Protein AF-A0A9D6NVD8-F1 (afdb_monomer_lite)

Radius of gyration: 34.04 Å; chains: 1; bounding box: 72×87×90 Å

Structure (mmCIF, N/CA/C/O backbone):
data_AF-A0A9D6NVD8-F1
#
_entry.id   AF-A0A9D6NVD8-F1
#
loop_
_atom_site.group_PDB
_atom_site.id
_atom_site.type_symbol
_atom_site.label_atom_id
_atom_site.label_alt_id
_atom_site.label_comp_id
_atom_site.label_asym_id
_atom_site.label_entity_id
_atom_site.label_seq_id
_atom_site.pdbx_PDB_ins_code
_atom_site.Cartn_x
_atom_site.Cartn_y
_atom_site.Cartn_z
_atom_site.occupancy
_atom_site.B_iso_or_equiv
_atom_site.auth_seq_id
_atom_site.auth_comp_id
_atom_site.auth_asym_id
_atom_site.auth_atom_id
_atom_site.pdbx_PDB_model_num
ATOM 1 N N . MET A 1 1 ? 36.124 -38.361 65.807 1.00 37.19 1 MET A N 1
ATOM 2 C CA . MET A 1 1 ? 35.585 -38.426 64.435 1.00 37.19 1 MET A CA 1
ATOM 3 C C . MET A 1 1 ? 34.361 -37.532 64.373 1.00 37.19 1 MET A C 1
ATOM 5 O O . MET A 1 1 ? 33.424 -37.788 65.109 1.00 37.19 1 MET A O 1
ATOM 9 N N . HIS A 1 2 ? 34.454 -36.497 63.535 1.00 36.34 2 HIS A N 1
ATOM 10 C CA . HIS A 1 2 ? 33.369 -35.757 62.879 1.00 36.34 2 HIS A CA 1
ATOM 11 C C . HIS A 1 2 ? 32.268 -35.132 63.744 1.00 36.34 2 HIS A C 1
ATOM 13 O O . HIS A 1 2 ? 31.131 -35.569 63.711 1.00 36.34 2 HIS A O 1
ATOM 19 N N . ASP A 1 3 ? 32.610 -34.033 64.411 1.00 40.34 3 ASP A N 1
ATOM 20 C CA . ASP A 1 3 ? 31.727 -32.873 64.566 1.00 40.34 3 ASP A CA 1
ATOM 21 C C . ASP A 1 3 ? 32.598 -31.648 64.870 1.00 40.34 3 ASP A C 1
ATOM 23 O O . ASP A 1 3 ? 33.631 -31.793 65.519 1.00 40.34 3 ASP A O 1
ATOM 27 N N . LEU A 1 4 ? 32.184 -30.468 64.393 1.00 38.62 4 LEU A N 1
ATOM 28 C CA . LEU A 1 4 ? 32.931 -29.196 64.275 1.00 38.62 4 LEU A CA 1
ATOM 29 C C . LEU A 1 4 ? 33.730 -29.056 62.975 1.00 38.62 4 LEU A C 1
ATOM 31 O O . LEU A 1 4 ? 34.914 -29.361 62.941 1.00 38.62 4 LEU A O 1
ATOM 35 N N . LEU A 1 5 ? 33.081 -28.537 61.926 1.00 40.56 5 LEU A N 1
ATOM 36 C CA . LEU A 1 5 ? 33.631 -27.555 60.970 1.00 40.56 5 LEU A CA 1
ATOM 37 C C . LEU A 1 5 ? 32.607 -27.296 59.846 1.00 40.56 5 LEU A C 1
ATOM 39 O O . LEU A 1 5 ? 32.809 -27.751 58.730 1.00 40.56 5 LEU A O 1
ATOM 43 N N . LEU A 1 6 ? 31.509 -26.567 60.108 1.00 34.28 6 LEU A N 1
ATOM 44 C CA . LEU A 1 6 ? 30.860 -25.748 59.058 1.00 34.28 6 LEU A CA 1
ATOM 45 C C . LEU A 1 6 ? 29.817 -24.737 59.573 1.00 34.28 6 LEU A C 1
ATOM 47 O O . LEU A 1 6 ? 28.831 -24.450 58.906 1.00 34.28 6 LEU A O 1
ATOM 51 N N . ALA A 1 7 ? 30.020 -24.154 60.753 1.00 39.19 7 ALA A N 1
ATOM 52 C CA . ALA A 1 7 ? 29.155 -23.092 61.263 1.00 39.19 7 ALA A CA 1
ATOM 53 C C . ALA A 1 7 ? 29.955 -21.801 61.449 1.00 39.19 7 ALA A C 1
ATOM 55 O O . ALA A 1 7 ? 30.178 -21.396 62.578 1.00 39.19 7 ALA A O 1
ATOM 56 N N . HIS A 1 8 ? 30.423 -21.182 60.357 1.00 36.59 8 HIS A N 1
ATOM 57 C CA . HIS A 1 8 ? 30.779 -19.752 60.283 1.00 36.59 8 HIS A CA 1
ATOM 58 C C . HIS A 1 8 ? 31.218 -19.385 58.857 1.00 36.59 8 HIS A C 1
ATOM 60 O O . HIS A 1 8 ? 32.384 -19.544 58.512 1.00 36.59 8 HIS A O 1
ATOM 66 N N . ARG A 1 9 ? 30.279 -18.904 58.027 1.00 34.09 9 ARG A N 1
ATOM 67 C CA . ARG A 1 9 ? 30.494 -17.931 56.925 1.00 34.09 9 ARG A CA 1
ATOM 68 C C . ARG A 1 9 ? 29.167 -17.610 56.217 1.00 34.09 9 ARG A C 1
ATOM 70 O O . ARG A 1 9 ? 29.027 -17.731 55.009 1.00 34.09 9 ARG A O 1
ATOM 77 N N . ILE A 1 10 ? 28.176 -17.154 56.984 1.00 47.69 10 ILE A N 1
ATOM 78 C CA . ILE A 1 10 ? 27.068 -16.359 56.436 1.00 47.69 10 ILE A CA 1
ATOM 79 C C . ILE A 1 10 ? 27.441 -14.902 56.687 1.00 47.69 10 ILE A C 1
ATOM 81 O O . ILE A 1 10 ? 27.178 -14.377 57.764 1.00 47.69 10 ILE A O 1
ATOM 85 N N . ARG A 1 11 ? 28.146 -14.289 55.734 1.00 38.91 11 ARG A N 1
ATOM 86 C CA . ARG A 1 11 ? 28.260 -12.834 55.528 1.00 38.91 11 ARG A CA 1
ATOM 87 C C . ARG A 1 11 ? 29.071 -12.596 54.249 1.00 38.91 11 ARG A C 1
ATOM 89 O O . ARG A 1 11 ? 30.132 -13.182 54.079 1.00 38.91 11 ARG A O 1
ATOM 96 N N . CYS A 1 12 ? 28.551 -11.711 53.400 1.00 35.44 12 CYS A N 1
ATOM 97 C CA . CYS A 1 12 ? 29.121 -11.228 52.135 1.00 35.44 12 CYS A CA 1
ATOM 98 C C . CYS A 1 12 ? 29.133 -12.197 50.940 1.00 35.44 12 CYS A C 1
ATOM 100 O O . CYS A 1 12 ? 30.174 -12.700 50.541 1.00 35.44 12 CYS A O 1
ATOM 102 N N . LEU A 1 13 ? 27.991 -12.296 50.252 1.00 36.72 13 LEU A N 1
ATOM 103 C CA . LEU A 1 13 ? 27.975 -12.234 48.784 1.00 36.72 13 LEU A CA 1
ATOM 104 C C . LEU A 1 13 ? 27.119 -11.028 48.378 1.00 36.72 13 LEU A C 1
ATOM 106 O O . LEU A 1 13 ? 25.933 -11.094 48.071 1.00 36.72 13 LEU A O 1
ATOM 110 N N . THR A 1 14 ? 27.763 -9.877 48.508 1.00 37.97 14 THR A N 1
ATOM 111 C CA . THR A 1 14 ? 27.363 -8.546 48.068 1.00 37.97 14 THR A CA 1
ATOM 112 C C . THR A 1 14 ? 27.202 -8.514 46.552 1.00 37.97 14 THR A C 1
ATOM 114 O O . THR A 1 14 ? 28.180 -8.721 45.852 1.00 37.97 14 THR A O 1
ATOM 117 N N . LYS A 1 15 ? 25.990 -8.213 46.060 1.00 43.75 15 LYS A N 1
ATOM 118 C CA . LYS A 1 15 ? 25.634 -7.589 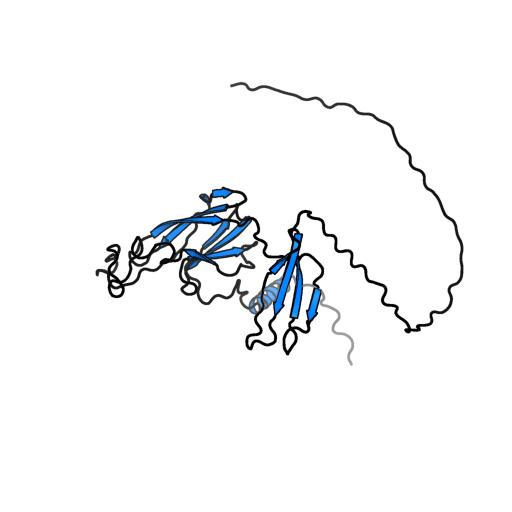44.757 1.00 43.75 15 LYS A CA 1
ATOM 119 C C . LYS A 1 15 ? 26.194 -8.137 43.421 1.00 43.75 15 LYS A C 1
ATOM 121 O O . LYS A 1 15 ? 25.614 -7.817 42.393 1.00 43.75 15 LYS A O 1
ATOM 126 N N . VAL A 1 16 ? 27.227 -8.975 43.388 1.00 43.31 16 VAL A N 1
ATOM 127 C CA . VAL A 1 16 ? 27.881 -9.466 42.161 1.00 43.31 16 VAL A CA 1
ATOM 128 C C . VAL A 1 16 ? 27.241 -10.773 41.671 1.00 43.31 16 VAL A C 1
ATOM 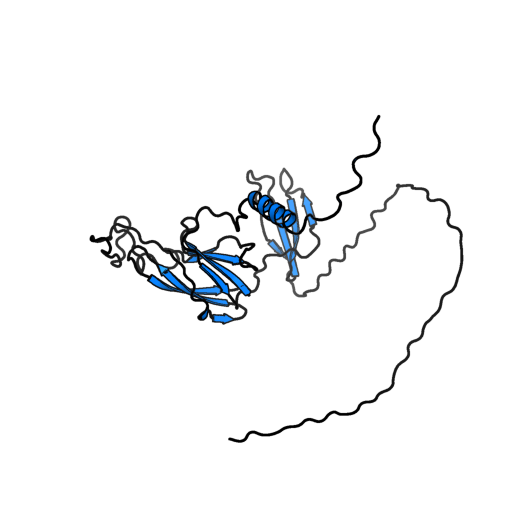130 O O . VAL A 1 16 ? 27.119 -10.989 40.470 1.00 43.31 16 VAL A O 1
ATOM 133 N N . GLY A 1 17 ? 26.716 -11.604 42.581 1.00 34.28 17 GLY A N 1
ATOM 134 C CA . GLY A 1 17 ? 26.066 -12.875 42.224 1.00 34.28 17 GLY A CA 1
ATOM 135 C C . GLY A 1 17 ? 24.704 -12.729 41.532 1.00 34.28 17 GLY A C 1
ATOM 136 O O . GLY A 1 17 ? 24.345 -13.560 40.705 1.00 34.28 17 GLY A O 1
ATOM 137 N N . MET A 1 18 ? 23.962 -11.649 41.804 1.00 41.66 18 MET A N 1
ATOM 138 C CA . MET A 1 18 ? 22.670 -11.397 41.146 1.00 41.66 18 MET A CA 1
ATOM 139 C C . MET A 1 18 ? 22.842 -10.841 39.725 1.00 41.66 18 MET A C 1
ATOM 141 O O . MET A 1 18 ? 21.975 -11.033 38.882 1.00 41.66 18 MET A O 1
ATOM 145 N N . MET A 1 19 ? 23.980 -10.200 39.435 1.00 39.25 19 MET A N 1
ATOM 146 C CA . MET A 1 19 ? 24.286 -9.672 38.102 1.00 39.25 19 MET A CA 1
ATOM 147 C C . MET A 1 19 ? 24.789 -10.771 37.154 1.00 39.25 19 MET A C 1
ATOM 149 O O . MET A 1 19 ? 24.492 -10.731 35.964 1.00 39.25 19 MET A O 1
ATOM 153 N N . LEU A 1 20 ? 25.466 -11.800 37.681 1.00 38.12 20 LEU A N 1
ATOM 154 C CA . LEU A 1 20 ? 25.932 -12.939 36.883 1.00 38.12 20 LEU A CA 1
ATOM 155 C C . LEU A 1 20 ? 24.797 -13.910 36.502 1.00 38.12 20 LEU A C 1
ATOM 157 O O . LEU A 1 20 ? 24.813 -14.469 35.412 1.00 38.12 20 LEU A O 1
ATOM 161 N N . LEU A 1 21 ? 23.769 -14.048 37.347 1.00 41.50 21 LEU A N 1
ATOM 162 C CA . LEU A 1 21 ? 22.551 -14.809 37.023 1.00 41.50 21 LEU A CA 1
ATOM 163 C C . LEU A 1 21 ? 21.676 -14.115 35.966 1.00 41.50 21 LEU A C 1
ATOM 165 O O . LEU A 1 21 ? 21.004 -14.796 35.199 1.00 41.50 21 LEU A O 1
ATOM 169 N N . ILE A 1 22 ? 21.715 -12.780 35.881 1.00 46.56 22 ILE A N 1
ATOM 170 C CA . ILE A 1 22 ? 21.035 -12.033 34.812 1.00 46.56 22 ILE A CA 1
ATOM 171 C C . ILE A 1 22 ? 21.818 -12.142 33.496 1.00 46.56 22 ILE A C 1
ATOM 173 O O . ILE A 1 22 ? 21.195 -12.314 32.454 1.00 46.56 22 ILE A O 1
ATOM 177 N N . LEU A 1 23 ? 23.159 -12.133 33.523 1.00 42.25 23 LEU A N 1
ATOM 178 C CA . LEU A 1 23 ? 23.954 -12.349 32.306 1.00 42.25 23 LEU A CA 1
ATOM 179 C C . LEU A 1 23 ? 23.813 -13.775 31.743 1.00 42.25 23 LEU A C 1
ATOM 181 O O . LEU A 1 23 ? 23.675 -13.919 30.534 1.00 42.25 23 LEU A O 1
ATOM 185 N N . PHE A 1 24 ? 23.753 -14.811 32.587 1.00 36.94 24 PHE A N 1
ATOM 186 C CA . PHE A 1 24 ? 23.553 -16.194 32.118 1.00 36.94 24 PHE A CA 1
ATOM 187 C C . PHE A 1 24 ? 22.104 -16.522 31.714 1.00 36.94 24 PHE A C 1
ATOM 189 O O . PHE A 1 24 ? 21.880 -17.458 30.952 1.00 36.94 24 PHE A O 1
ATOM 196 N N . ALA A 1 25 ? 21.109 -15.760 32.183 1.00 42.53 25 ALA A N 1
ATOM 197 C CA . ALA A 1 25 ? 19.716 -15.929 31.755 1.00 42.53 25 ALA A CA 1
ATOM 198 C C . ALA A 1 25 ? 19.405 -15.243 30.410 1.00 42.53 25 ALA A C 1
ATOM 200 O O . ALA A 1 25 ? 18.405 -15.575 29.775 1.00 42.53 25 ALA A O 1
ATOM 201 N N . ILE A 1 26 ? 20.249 -14.306 29.961 1.00 45.94 26 ILE A N 1
ATOM 202 C CA . ILE A 1 26 ? 20.091 -13.624 28.666 1.00 45.94 26 ILE A CA 1
ATOM 203 C C . ILE A 1 26 ? 20.515 -14.531 27.497 1.00 45.94 26 ILE A C 1
ATOM 205 O O . ILE A 1 26 ? 19.958 -14.413 26.410 1.00 45.94 26 ILE A O 1
ATOM 209 N N . GLU A 1 27 ? 21.412 -15.496 27.718 1.00 46.62 27 GLU A N 1
ATOM 210 C CA . GLU A 1 27 ? 21.909 -16.406 26.670 1.00 46.62 27 GLU A CA 1
ATOM 211 C C . GLU A 1 27 ? 20.961 -17.573 26.321 1.00 46.62 27 GLU A C 1
ATOM 213 O O . GLU A 1 27 ? 21.263 -18.360 25.427 1.00 46.62 27 GLU A O 1
ATOM 218 N N . LEU A 1 28 ? 19.795 -17.684 26.971 1.00 48.66 28 LEU A N 1
ATOM 219 C CA . LEU A 1 28 ? 18.825 -18.765 26.721 1.00 48.66 28 LEU A CA 1
ATOM 220 C C . LEU A 1 28 ? 17.433 -18.288 26.291 1.00 48.66 28 LEU A C 1
ATOM 222 O O . LEU A 1 28 ? 16.527 -19.112 26.153 1.00 48.66 28 LEU A O 1
ATOM 226 N N . ILE A 1 29 ? 17.235 -16.989 26.051 1.00 51.88 29 ILE A N 1
ATOM 227 C CA . ILE A 1 29 ? 15.996 -16.505 25.436 1.00 51.88 29 ILE A CA 1
ATOM 228 C C . ILE A 1 29 ? 16.211 -16.551 23.919 1.00 51.88 29 ILE A C 1
ATOM 230 O O . ILE A 1 29 ? 16.921 -15.688 23.396 1.00 51.88 29 ILE A O 1
ATOM 234 N N . PRO A 1 30 ? 15.646 -17.533 23.187 1.00 51.56 30 PRO A N 1
ATOM 235 C CA . PRO A 1 30 ? 15.674 -17.479 21.732 1.00 51.56 30 PRO A CA 1
ATOM 236 C C . PRO A 1 30 ? 15.062 -16.143 21.293 1.00 51.56 30 PRO A C 1
ATOM 238 O O . PRO A 1 30 ? 14.118 -15.680 21.945 1.00 51.56 30 PRO A O 1
ATOM 241 N N . PRO A 1 31 ? 15.576 -15.503 20.228 1.00 52.25 31 PRO A N 1
ATOM 242 C CA . PRO A 1 31 ? 15.043 -14.233 19.762 1.00 52.25 31 PRO A CA 1
ATOM 243 C C . PRO A 1 31 ? 13.525 -14.349 19.629 1.00 52.25 31 PRO A C 1
ATOM 245 O O . PRO A 1 31 ? 13.005 -15.190 18.893 1.00 52.25 31 PRO A O 1
ATOM 248 N N . ALA A 1 32 ? 12.805 -13.536 20.401 1.00 62.38 32 ALA A N 1
ATOM 249 C CA . ALA A 1 32 ? 11.358 -13.521 20.350 1.00 62.38 32 ALA A CA 1
ATOM 250 C C . ALA A 1 32 ? 10.951 -12.887 19.017 1.00 62.38 32 ALA A C 1
ATOM 252 O O . ALA A 1 32 ? 10.950 -11.665 18.864 1.00 62.38 32 ALA A O 1
ATOM 253 N N . HIS A 1 33 ? 10.648 -13.726 18.028 1.00 65.62 33 HIS A N 1
ATOM 254 C CA . HIS A 1 33 ? 10.127 -13.265 16.750 1.00 65.62 33 HIS A CA 1
ATOM 255 C C . HIS A 1 33 ? 8.820 -12.501 16.988 1.00 65.62 33 HIS A C 1
ATOM 257 O O . HIS A 1 33 ? 7.854 -13.051 17.515 1.00 65.62 33 HIS A O 1
ATOM 263 N N . LEU A 1 34 ? 8.780 -11.233 16.572 1.00 72.38 34 LEU A N 1
ATOM 264 C CA . LEU A 1 34 ? 7.579 -10.398 16.675 1.00 72.38 34 LEU A CA 1
ATOM 265 C C . LEU A 1 34 ? 6.411 -10.985 15.860 1.00 72.38 34 LEU A C 1
ATOM 267 O O . LEU A 1 34 ? 5.246 -10.830 16.231 1.00 72.38 34 LEU A O 1
ATOM 271 N N . PHE A 1 35 ? 6.739 -11.631 14.738 1.00 79.56 35 PHE A N 1
ATOM 272 C CA . PHE A 1 35 ? 5.863 -12.405 13.860 1.00 79.56 35 PHE A CA 1
ATOM 273 C C . PHE A 1 35 ? 6.716 -13.178 12.840 1.00 79.56 35 PHE A C 1
ATOM 275 O O . PHE A 1 35 ? 7.903 -12.898 12.674 1.00 79.56 35 PHE A O 1
ATOM 282 N N . VAL A 1 36 ? 6.104 -14.141 12.147 1.00 80.81 36 VAL A N 1
ATOM 283 C CA . VAL A 1 36 ? 6.738 -14.905 11.062 1.00 80.81 36 VAL A CA 1
ATOM 284 C C . VAL A 1 36 ? 6.240 -14.373 9.718 1.00 80.81 36 VAL A C 1
ATOM 286 O O . VAL A 1 36 ? 5.033 -14.205 9.523 1.00 80.81 36 VAL A O 1
ATOM 289 N N . HIS A 1 37 ? 7.165 -14.091 8.801 1.00 82.50 37 HIS A N 1
ATOM 290 C CA . HIS A 1 37 ? 6.876 -13.689 7.425 1.00 82.50 37 HIS A CA 1
ATOM 291 C C . HIS A 1 37 ? 8.040 -14.096 6.507 1.00 82.50 37 HIS A C 1
ATOM 293 O O . HIS A 1 37 ? 9.182 -14.018 6.959 1.00 82.50 37 HIS A O 1
ATOM 299 N N . PRO A 1 38 ? 7.792 -14.519 5.252 1.00 83.12 38 PRO A N 1
ATOM 300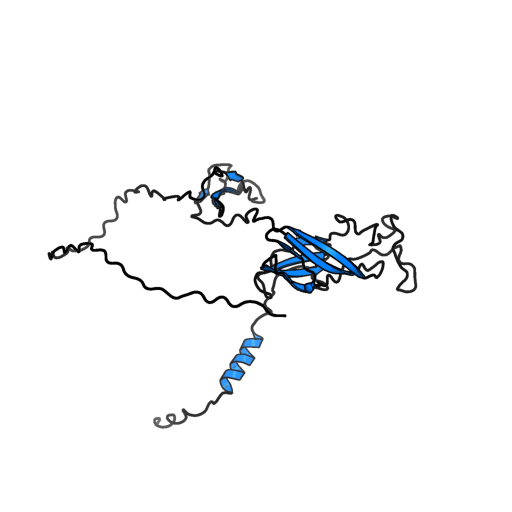 C CA . PRO A 1 38 ? 8.853 -14.996 4.359 1.00 83.12 38 PRO A CA 1
ATOM 301 C C . PRO A 1 38 ? 9.839 -13.900 3.930 1.00 83.12 38 PRO A C 1
ATOM 303 O O . PRO A 1 38 ? 11.002 -14.199 3.683 1.00 83.12 38 PRO A O 1
ATOM 306 N N . CYS A 1 39 ? 9.399 -12.640 3.868 1.00 88.06 39 CYS A N 1
ATOM 307 C CA . CYS A 1 39 ? 10.263 -11.490 3.606 1.00 88.06 39 CYS A CA 1
ATOM 308 C C . CYS A 1 39 ? 9.832 -10.244 4.380 1.00 88.06 39 CYS A C 1
ATOM 310 O O . CYS A 1 39 ? 8.642 -10.023 4.615 1.00 88.06 39 CYS A O 1
ATOM 312 N N . ILE A 1 40 ? 10.813 -9.429 4.771 1.00 88.44 40 ILE A N 1
ATOM 313 C CA . ILE A 1 40 ? 10.635 -8.070 5.290 1.00 88.44 40 ILE A CA 1
ATOM 314 C C . ILE A 1 40 ? 11.836 -7.252 4.810 1.00 88.44 40 ILE A C 1
ATOM 316 O O . ILE A 1 40 ? 12.966 -7.563 5.182 1.00 88.44 40 ILE A O 1
ATOM 320 N N . GLY A 1 41 ? 11.585 -6.222 4.007 1.00 88.38 41 GLY A N 1
ATOM 321 C CA . GLY A 1 41 ? 12.571 -5.221 3.604 1.00 88.38 41 GLY A CA 1
ATOM 322 C C . GLY A 1 41 ? 12.226 -3.837 4.153 1.00 88.38 41 GLY A C 1
ATOM 323 O O . GLY A 1 41 ? 11.057 -3.556 4.433 1.00 88.38 41 GLY A O 1
ATOM 324 N N . GLU A 1 42 ? 13.268 -3.026 4.362 1.00 92.81 42 GLU A N 1
ATOM 325 C CA . GLU A 1 42 ? 13.227 -1.571 4.590 1.00 92.81 42 GLU A CA 1
ATOM 326 C C . GLU A 1 42 ? 11.997 -1.071 5.375 1.00 92.81 42 GLU A C 1
ATOM 328 O O . GLU A 1 42 ? 11.224 -0.231 4.914 1.00 92.81 42 GLU A O 1
ATOM 333 N N . PHE A 1 43 ? 11.785 -1.613 6.576 1.00 92.38 43 PHE A N 1
ATOM 334 C CA . PHE A 1 43 ? 10.573 -1.340 7.343 1.00 92.38 43 PHE A CA 1
ATOM 335 C C . PHE A 1 43 ? 10.639 -0.019 8.123 1.00 92.38 43 PHE A C 1
ATOM 337 O O . PHE A 1 43 ? 11.701 0.440 8.548 1.00 92.38 43 PHE A O 1
ATOM 344 N N . SER A 1 44 ? 9.471 0.560 8.403 1.00 95.06 44 SER A N 1
ATOM 345 C CA . SER A 1 44 ? 9.315 1.682 9.330 1.00 95.06 44 SER A CA 1
ATOM 346 C C . SER A 1 44 ? 8.164 1.437 10.300 1.00 95.06 44 SER A C 1
ATOM 348 O O . SER A 1 44 ? 7.139 0.869 9.929 1.00 95.06 44 SER A O 1
ATOM 350 N N . VAL A 1 45 ? 8.315 1.871 11.553 1.00 93.50 45 VAL A N 1
ATOM 351 C CA . VAL A 1 45 ? 7.286 1.745 12.597 1.00 93.50 45 VAL A CA 1
ATOM 352 C C . VAL A 1 45 ? 7.000 3.113 13.200 1.00 93.50 45 VAL A C 1
ATOM 354 O O . VAL A 1 45 ? 7.923 3.813 13.612 1.00 93.50 45 VAL A O 1
ATOM 357 N N . ALA A 1 46 ? 5.725 3.483 13.299 1.00 91.06 46 ALA A N 1
ATOM 358 C CA . ALA A 1 46 ? 5.301 4.727 13.929 1.00 91.06 46 ALA A CA 1
ATOM 359 C C . ALA A 1 46 ? 3.981 4.557 14.688 1.00 91.06 46 ALA A C 1
ATOM 361 O O . ALA A 1 46 ? 3.133 3.745 14.319 1.00 91.06 46 ALA A O 1
ATOM 362 N N . SER A 1 47 ? 3.776 5.341 15.747 1.00 87.62 47 SER A N 1
ATOM 363 C CA . SER A 1 47 ? 2.465 5.422 16.395 1.00 87.62 47 SER A CA 1
ATOM 364 C C . SER A 1 47 ? 1.499 6.224 15.524 1.00 87.62 47 SER A C 1
ATOM 366 O O . SER A 1 47 ? 1.820 7.349 15.134 1.00 87.62 47 SER A O 1
ATOM 368 N N . ASN A 1 48 ? 0.300 5.698 15.288 1.00 91.38 48 ASN A N 1
ATOM 369 C CA . ASN A 1 48 ? -0.771 6.411 14.604 1.00 91.38 48 ASN A CA 1
ATOM 370 C C . ASN A 1 48 ? -1.870 6.804 15.616 1.00 91.38 48 ASN A C 1
ATOM 372 O O . ASN A 1 48 ? -2.528 5.922 16.181 1.00 91.38 48 ASN A O 1
ATOM 376 N N . PRO A 1 49 ? -2.095 8.110 15.856 1.00 83.00 49 PRO A N 1
ATOM 377 C CA . PRO A 1 49 ? -3.030 8.575 16.880 1.00 83.00 49 PRO A CA 1
ATOM 378 C C . PRO A 1 49 ? -4.502 8.312 16.531 1.00 83.00 49 PRO A C 1
ATOM 380 O O . PRO A 1 49 ? -5.308 8.129 17.440 1.00 83.00 49 PRO A O 1
ATOM 383 N N . PHE A 1 50 ? -4.848 8.248 15.244 1.00 88.25 50 PHE A N 1
ATOM 384 C CA . PHE A 1 50 ? -6.220 8.021 14.777 1.00 88.25 50 PHE A CA 1
ATOM 385 C C . PHE A 1 50 ? -6.586 6.535 14.816 1.00 88.25 50 PHE A C 1
ATOM 387 O O . PHE A 1 50 ? -7.676 6.180 15.249 1.00 88.25 50 PHE A O 1
ATOM 394 N N . LEU A 1 51 ? -5.640 5.650 14.476 1.00 84.62 51 LEU A N 1
ATOM 395 C CA . LEU A 1 51 ? -5.806 4.204 14.668 1.00 84.62 51 LEU A CA 1
ATOM 396 C C . LEU A 1 51 ? -5.734 3.802 16.147 1.00 84.62 51 LEU A C 1
ATOM 398 O O . LEU A 1 51 ? -6.247 2.750 16.521 1.00 84.62 51 LEU A O 1
ATOM 402 N N . ARG A 1 52 ? -5.060 4.608 16.983 1.00 83.94 52 ARG A N 1
ATOM 403 C CA . ARG A 1 52 ? -4.635 4.247 18.348 1.00 83.94 52 ARG A CA 1
ATOM 404 C C . ARG A 1 52 ? -3.819 2.947 18.371 1.00 83.94 52 ARG A C 1
ATOM 406 O O . ARG A 1 52 ? -3.957 2.133 19.280 1.00 83.94 52 ARG A O 1
ATOM 413 N N . LYS A 1 53 ? -2.981 2.760 17.349 1.00 87.19 53 LYS A N 1
ATOM 414 C CA . LYS A 1 53 ? -2.120 1.588 17.143 1.00 87.19 53 LYS A CA 1
ATOM 415 C C . LYS A 1 53 ? -0.727 2.028 16.707 1.00 87.19 53 LYS A C 1
ATOM 417 O O . LYS A 1 53 ? -0.541 3.121 16.172 1.00 87.19 53 LYS A O 1
ATOM 422 N N . TRP A 1 54 ? 0.238 1.141 16.879 1.00 87.69 54 TRP A N 1
ATOM 423 C CA . TRP A 1 54 ? 1.491 1.158 16.137 1.00 87.69 54 TRP A CA 1
ATOM 424 C C . TRP A 1 54 ? 1.245 0.646 14.726 1.00 87.69 54 TRP A C 1
ATOM 426 O O . TRP A 1 54 ? 0.581 -0.373 14.560 1.00 87.69 54 TRP A O 1
ATOM 436 N N . LEU A 1 55 ? 1.767 1.357 13.732 1.00 93.50 55 LEU A N 1
ATOM 437 C CA . LEU A 1 55 ? 1.682 1.028 12.317 1.00 93.50 55 LEU A CA 1
ATOM 438 C C . LEU A 1 55 ? 3.088 0.733 11.794 1.00 93.50 55 LEU A C 1
ATOM 440 O O . LEU A 1 55 ? 3.973 1.590 11.850 1.00 93.50 55 LEU A O 1
ATOM 444 N N . MET A 1 56 ? 3.276 -0.480 11.290 1.00 94.06 56 MET A N 1
ATOM 445 C CA . MET A 1 56 ? 4.483 -0.901 10.590 1.00 94.06 56 MET A CA 1
ATOM 446 C C . MET A 1 56 ? 4.212 -0.904 9.093 1.00 94.06 56 MET A C 1
ATOM 448 O O . MET A 1 56 ? 3.221 -1.507 8.691 1.00 94.06 56 MET A O 1
ATOM 452 N N . LEU A 1 57 ? 5.092 -0.298 8.297 1.00 96.12 57 LEU A N 1
ATOM 453 C CA . LEU A 1 57 ? 5.129 -0.433 6.839 1.00 96.12 57 LEU A CA 1
ATOM 454 C C . LEU A 1 57 ? 6.415 -1.146 6.419 1.00 96.12 57 LEU A C 1
ATOM 456 O O . LEU A 1 57 ? 7.443 -0.938 7.059 1.00 96.12 57 LEU A O 1
ATOM 460 N N . TYR A 1 58 ? 6.368 -1.970 5.375 1.00 96.62 58 TYR A N 1
ATOM 461 C CA . TYR A 1 58 ? 7.531 -2.700 4.851 1.00 96.62 58 TYR A CA 1
ATOM 462 C C . TYR A 1 58 ? 7.267 -3.219 3.434 1.00 96.62 58 TYR A C 1
ATOM 464 O O . TYR A 1 58 ? 6.114 -3.416 3.061 1.00 96.62 58 TYR A O 1
ATOM 472 N N . ASN A 1 59 ? 8.313 -3.474 2.652 1.00 96.12 59 ASN A N 1
ATOM 473 C CA . ASN A 1 59 ? 8.204 -4.165 1.360 1.00 96.12 59 ASN A CA 1
ATOM 474 C C . ASN A 1 59 ? 8.443 -5.672 1.508 1.00 96.12 59 ASN A C 1
ATOM 476 O O . ASN A 1 59 ? 9.168 -6.128 2.397 1.00 96.12 59 ASN A O 1
ATOM 480 N N . CYS A 1 60 ? 7.804 -6.450 0.639 1.00 92.12 60 CYS A N 1
ATOM 481 C CA . CYS A 1 60 ? 7.983 -7.894 0.514 1.00 92.12 60 CYS A CA 1
ATOM 482 C C . CYS A 1 60 ? 7.443 -8.343 -0.851 1.00 92.12 60 CYS A C 1
ATOM 484 O O . CYS A 1 60 ? 6.581 -7.687 -1.426 1.00 92.12 60 CYS A O 1
ATOM 486 N N . ASP A 1 61 ? 7.938 -9.468 -1.359 1.00 87.56 61 ASP A N 1
ATOM 487 C CA . ASP A 1 61 ? 7.447 -10.077 -2.598 1.00 87.56 61 ASP A CA 1
ATOM 488 C C . ASP A 1 61 ? 6.202 -10.952 -2.385 1.00 87.56 61 ASP A C 1
ATOM 490 O O . ASP A 1 61 ? 5.498 -11.272 -3.340 1.00 87.56 61 ASP A O 1
ATOM 494 N N . SER A 1 62 ? 5.910 -11.348 -1.140 1.00 85.69 62 SER A N 1
ATOM 495 C CA . SER A 1 62 ? 4.790 -12.233 -0.806 1.00 85.69 62 SER A CA 1
ATOM 496 C C . SER A 1 62 ? 4.069 -11.799 0.485 1.00 85.69 62 SER A C 1
ATOM 498 O O . SER A 1 62 ? 4.500 -12.200 1.570 1.00 85.69 62 SER A O 1
ATOM 500 N N . PRO A 1 63 ? 2.948 -11.056 0.394 1.00 88.94 63 PRO A N 1
ATOM 501 C CA . PRO A 1 63 ? 2.374 -10.528 -0.844 1.00 88.94 63 PRO A CA 1
ATOM 502 C C . PRO A 1 63 ? 3.218 -9.362 -1.378 1.00 88.94 63 PRO A C 1
ATOM 504 O O . PRO A 1 63 ? 3.835 -8.635 -0.594 1.00 88.94 63 PRO A O 1
ATOM 507 N N . ARG A 1 64 ? 3.239 -9.218 -2.706 1.00 90.38 64 ARG A N 1
ATOM 508 C CA . ARG A 1 64 ? 3.936 -8.142 -3.416 1.00 90.38 64 ARG A CA 1
ATOM 509 C C . ARG A 1 64 ? 3.414 -6.776 -2.958 1.00 90.38 64 ARG A C 1
ATOM 511 O O . ARG A 1 64 ? 2.239 -6.661 -2.611 1.00 90.38 64 ARG A O 1
ATOM 518 N N . GLY A 1 65 ? 4.268 -5.755 -2.963 1.00 94.94 65 GLY A N 1
ATOM 519 C CA . GLY A 1 65 ? 3.876 -4.390 -2.631 1.00 94.94 65 GLY A CA 1
ATOM 520 C C . GLY A 1 65 ? 4.431 -3.859 -1.313 1.00 94.94 65 GLY A C 1
ATOM 521 O O . GLY A 1 65 ? 5.215 -4.496 -0.595 1.00 94.94 65 GLY A O 1
ATOM 522 N N . ILE A 1 66 ? 3.952 -2.663 -0.964 1.00 97.62 66 ILE A N 1
ATOM 523 C CA . ILE A 1 66 ? 4.113 -2.114 0.380 1.00 97.62 66 ILE A CA 1
ATOM 524 C C . ILE A 1 66 ? 3.031 -2.709 1.260 1.00 97.62 66 ILE A C 1
ATOM 526 O O . ILE A 1 66 ? 1.839 -2.511 1.045 1.00 97.62 66 ILE A O 1
ATOM 530 N N . ASN A 1 67 ? 3.465 -3.420 2.283 1.00 96.00 67 ASN A N 1
ATOM 531 C CA . ASN A 1 67 ? 2.633 -4.067 3.269 1.00 96.00 67 ASN A CA 1
ATOM 532 C C . ASN A 1 67 ? 2.556 -3.238 4.544 1.00 96.00 67 ASN A C 1
ATOM 534 O O . ASN A 1 67 ? 3.476 -2.487 4.875 1.00 96.00 67 ASN A O 1
ATOM 538 N N . PHE A 1 68 ? 1.487 -3.440 5.307 1.00 95.00 68 PHE A N 1
ATOM 539 C CA . PHE A 1 68 ? 1.346 -2.889 6.639 1.00 95.00 68 PHE A CA 1
ATOM 540 C C . PHE A 1 68 ? 0.880 -3.912 7.673 1.00 95.00 68 PHE A C 1
ATOM 542 O O . PHE A 1 68 ? 0.261 -4.932 7.362 1.00 95.00 68 PHE A O 1
ATOM 549 N N . ARG A 1 69 ? 1.201 -3.621 8.936 1.00 93.25 69 ARG A N 1
ATOM 550 C CA . ARG A 1 69 ? 0.706 -4.322 10.126 1.00 93.25 69 ARG A CA 1
ATOM 551 C C . ARG A 1 69 ? 0.381 -3.322 11.218 1.00 93.25 69 ARG A C 1
ATOM 553 O O . ARG A 1 69 ? 1.019 -2.274 11.314 1.00 93.25 69 ARG A O 1
ATOM 560 N N . VAL A 1 70 ? -0.562 -3.684 12.082 1.00 88.94 70 VAL A N 1
ATOM 561 C CA . VAL A 1 70 ? -0.917 -2.890 13.262 1.00 88.94 70 VAL A CA 1
ATOM 562 C C . VAL A 1 70 ? -0.709 -3.667 14.557 1.00 88.94 70 VAL A C 1
ATOM 564 O O . VAL A 1 70 ? -0.864 -4.888 14.582 1.00 88.94 70 VAL A O 1
ATOM 567 N N . ALA A 1 71 ? -0.373 -2.967 15.638 1.00 81.38 71 ALA A N 1
ATOM 568 C CA . ALA A 1 71 ? -0.255 -3.539 16.978 1.00 81.38 71 ALA A CA 1
ATOM 569 C C . ALA A 1 71 ? -0.662 -2.536 18.064 1.00 81.38 71 ALA A C 1
ATOM 571 O O . ALA A 1 71 ? -0.550 -1.326 17.885 1.00 81.38 71 ALA A O 1
ATOM 572 N N . ASP A 1 72 ? -1.105 -3.030 19.219 1.00 80.31 72 ASP A N 1
ATOM 573 C CA . ASP A 1 72 ? -1.349 -2.187 20.400 1.00 80.31 72 ASP A CA 1
ATOM 574 C C . ASP A 1 72 ? -0.052 -1.688 21.053 1.00 80.31 72 ASP A C 1
ATOM 576 O O . ASP A 1 72 ? -0.023 -0.616 21.653 1.00 80.31 72 ASP A O 1
ATOM 580 N N . GLN A 1 73 ? 1.036 -2.447 20.917 1.00 77.75 73 GLN A N 1
ATOM 581 C CA . GLN A 1 73 ? 2.347 -2.153 21.499 1.00 77.75 73 GLN A CA 1
ATOM 582 C C . GLN A 1 73 ? 3.424 -2.250 20.406 1.00 77.75 73 GLN A C 1
ATOM 584 O O . GLN A 1 73 ? 3.239 -3.001 19.444 1.00 77.75 73 GLN A O 1
ATOM 589 N N . PRO A 1 74 ? 4.563 -1.541 20.528 1.00 76.88 74 PRO A N 1
ATOM 590 C CA . PRO A 1 74 ? 5.576 -1.515 19.469 1.00 76.88 74 PRO A CA 1
ATOM 591 C C . PRO A 1 74 ? 6.310 -2.856 19.300 1.00 76.88 74 PRO A C 1
ATOM 593 O O . PRO A 1 74 ? 6.932 -3.093 18.272 1.00 76.88 74 PRO A O 1
ATOM 596 N N . TRP A 1 75 ? 6.215 -3.759 20.278 1.00 80.19 75 TRP A N 1
ATOM 597 C CA . TRP A 1 75 ? 6.706 -5.141 20.204 1.00 80.19 75 TRP A CA 1
ATOM 598 C C . TRP A 1 75 ? 5.579 -6.159 19.931 1.00 80.19 75 TRP A C 1
ATOM 600 O O . TRP A 1 75 ? 5.765 -7.361 20.099 1.00 80.19 75 TRP A O 1
ATOM 610 N N . GLY A 1 76 ? 4.402 -5.707 19.487 1.00 74.75 76 GLY A N 1
ATOM 611 C CA . GLY A 1 76 ? 3.295 -6.577 19.095 1.00 74.75 76 GLY A CA 1
ATOM 612 C C . GLY A 1 76 ? 2.281 -6.882 20.211 1.00 74.75 76 GLY A C 1
ATOM 613 O O . GLY A 1 76 ? 2.249 -6.240 21.251 1.00 74.75 76 GLY A O 1
ATOM 614 N N . ARG A 1 77 ? 1.378 -7.847 20.026 1.00 82.06 77 ARG A N 1
ATOM 615 C CA . ARG A 1 77 ? 1.258 -8.748 18.868 1.00 82.06 77 ARG A CA 1
ATOM 616 C C . ARG A 1 77 ? 0.851 -7.990 17.603 1.00 82.06 77 ARG A C 1
ATOM 618 O O . ARG A 1 77 ? -0.140 -7.266 17.603 1.00 82.06 77 ARG A O 1
ATOM 625 N N . TRP A 1 78 ? 1.619 -8.177 16.536 1.00 80.75 78 TRP A N 1
ATOM 626 C CA . TRP A 1 78 ? 1.325 -7.589 15.232 1.00 80.75 78 TRP A CA 1
ATOM 627 C C . TRP A 1 78 ? 0.205 -8.352 14.522 1.00 80.75 78 TRP A C 1
ATOM 629 O O . TRP A 1 78 ? 0.121 -9.580 14.612 1.00 80.75 78 TRP A O 1
ATOM 639 N N . SER A 1 79 ? -0.653 -7.624 13.807 1.00 84.50 79 SER A N 1
ATOM 640 C CA . SER A 1 79 ? -1.682 -8.197 12.936 1.00 84.50 79 SER A CA 1
ATOM 641 C C . SER A 1 79 ? -1.064 -9.057 11.824 1.00 84.50 79 SER A C 1
ATOM 643 O O . SER A 1 79 ? 0.122 -8.896 11.511 1.00 84.50 79 SER A O 1
ATOM 645 N N . PRO A 1 80 ? -1.852 -9.926 11.162 1.00 85.88 80 PRO A N 1
ATOM 646 C CA . PRO A 1 80 ? -1.513 -10.428 9.830 1.00 85.88 80 PRO A CA 1
ATOM 647 C C . PRO A 1 80 ? -1.164 -9.282 8.858 1.00 85.88 80 PRO A C 1
ATOM 649 O O . PRO A 1 80 ? -1.574 -8.139 9.100 1.00 85.88 80 PRO A O 1
ATOM 652 N N . PRO A 1 81 ? -0.385 -9.564 7.798 1.00 88.38 81 PRO A N 1
ATOM 653 C CA . PRO A 1 81 ? -0.035 -8.561 6.802 1.00 88.38 81 PRO A CA 1
ATOM 654 C C . PRO A 1 81 ? -1.268 -8.141 6.000 1.00 88.38 81 PRO A C 1
ATOM 656 O O . PRO A 1 81 ? -2.136 -8.966 5.715 1.00 88.38 81 PRO A O 1
ATOM 659 N N . ALA A 1 82 ? -1.314 -6.875 5.608 1.00 89.88 82 ALA A N 1
ATOM 660 C CA . ALA A 1 82 ? -2.243 -6.365 4.610 1.00 89.88 82 ALA A CA 1
ATOM 661 C C . ALA A 1 82 ? -1.482 -5.479 3.618 1.00 89.88 82 ALA A C 1
ATOM 663 O O . ALA A 1 82 ? -0.504 -4.834 3.996 1.00 89.88 82 ALA A O 1
ATOM 664 N N . VAL A 1 83 ? -1.923 -5.446 2.363 1.00 94.38 83 VAL A N 1
ATOM 665 C CA . VAL A 1 83 ? -1.285 -4.639 1.317 1.00 94.38 83 VAL A CA 1
ATOM 666 C C . VAL A 1 83 ? -1.784 -3.198 1.426 1.00 94.38 83 VAL A C 1
ATOM 668 O O . VAL A 1 83 ? -2.986 -2.953 1.485 1.00 94.38 83 VAL A O 1
ATOM 671 N N . LEU A 1 84 ? -0.850 -2.254 1.516 1.00 95.62 84 LEU A N 1
ATOM 672 C CA . LEU A 1 84 ? -1.103 -0.813 1.494 1.00 95.62 84 LEU A CA 1
ATOM 673 C C . LEU A 1 84 ? -1.008 -0.242 0.075 1.00 95.62 84 LEU A C 1
ATOM 675 O O . LEU A 1 84 ? -1.733 0.698 -0.241 1.00 95.62 84 LEU A O 1
ATOM 679 N N . PHE A 1 85 ? -0.080 -0.772 -0.724 1.00 96.81 85 PHE A N 1
ATOM 680 C CA . PHE A 1 85 ? 0.132 -0.395 -2.117 1.00 96.81 85 PHE A CA 1
ATOM 681 C C . PHE A 1 85 ? 0.553 -1.621 -2.929 1.00 96.81 85 PHE A C 1
ATOM 683 O O . PHE A 1 85 ? 1.573 -2.238 -2.612 1.00 96.81 85 PHE A O 1
ATOM 690 N N . ASP A 1 86 ? -0.213 -1.936 -3.967 1.00 96.56 86 ASP A N 1
ATOM 691 C CA . ASP A 1 86 ? 0.104 -2.921 -4.995 1.00 96.56 86 ASP A CA 1
ATOM 692 C C . ASP A 1 86 ? 0.425 -2.193 -6.316 1.00 96.56 86 ASP A C 1
ATOM 694 O O . ASP A 1 86 ? -0.424 -1.469 -6.846 1.00 96.56 86 ASP A O 1
ATOM 698 N N . PRO A 1 87 ? 1.624 -2.379 -6.892 1.00 95.00 87 PRO A N 1
ATOM 699 C CA . PRO A 1 87 ? 2.033 -1.668 -8.101 1.00 95.00 87 PRO A CA 1
ATOM 700 C C . PRO A 1 87 ? 1.100 -1.821 -9.310 1.00 95.00 87 PRO A C 1
ATOM 702 O O . PRO A 1 87 ? 1.030 -0.906 -10.131 1.00 95.00 87 PRO A O 1
ATOM 705 N N . TRP A 1 88 ? 0.403 -2.954 -9.453 1.00 93.62 88 TRP A N 1
ATOM 706 C CA . TRP A 1 88 ? -0.553 -3.165 -10.542 1.00 93.62 88 TRP A CA 1
ATOM 707 C C . TRP A 1 88 ? -1.937 -2.642 -10.175 1.00 93.62 88 TRP A C 1
ATOM 709 O O . TRP A 1 88 ? -2.527 -1.895 -10.955 1.00 93.62 88 TRP A O 1
ATOM 719 N N . ALA A 1 89 ? -2.458 -3.026 -9.008 1.00 94.69 89 ALA A N 1
ATOM 720 C CA . ALA A 1 89 ? -3.820 -2.689 -8.608 1.00 94.69 89 ALA A CA 1
ATOM 721 C C . ALA A 1 89 ? -4.000 -1.183 -8.366 1.00 94.69 89 ALA A C 1
ATOM 723 O O . ALA A 1 89 ? -5.066 -0.646 -8.665 1.00 94.69 89 ALA A O 1
ATOM 724 N N . ASP A 1 90 ? -2.953 -0.500 -7.894 1.00 94.69 90 ASP A N 1
ATOM 725 C CA . ASP A 1 90 ? -2.980 0.930 -7.575 1.00 94.69 90 ASP A CA 1
ATOM 726 C C . ASP A 1 90 ? -2.374 1.817 -8.678 1.00 94.69 90 ASP A C 1
ATOM 728 O O . ASP A 1 90 ? -2.175 3.016 -8.475 1.00 94.69 90 ASP A O 1
ATOM 732 N N . GLY A 1 91 ? -2.080 1.255 -9.859 1.00 95.06 91 GLY A N 1
ATOM 733 C CA . GLY A 1 91 ? -1.599 2.026 -11.011 1.00 95.06 91 GLY A CA 1
ATOM 734 C C . GLY A 1 91 ? -0.207 2.634 -10.814 1.00 95.06 91 GLY A C 1
ATOM 735 O O . GLY A 1 91 ? 0.052 3.755 -11.248 1.00 95.06 91 GLY A O 1
ATOM 736 N N . GLY A 1 92 ? 0.698 1.918 -10.146 1.00 96.50 92 GLY A N 1
ATOM 737 C CA . GLY A 1 92 ? 2.114 2.282 -10.098 1.00 96.50 92 GLY A CA 1
ATOM 738 C C . GLY A 1 92 ? 2.814 2.005 -11.420 1.00 96.50 92 GLY A C 1
ATOM 739 O O . GLY A 1 92 ? 3.406 2.902 -12.032 1.00 96.50 92 GLY A O 1
ATOM 740 N N . TYR A 1 93 ? 2.719 0.753 -11.863 1.00 97.38 93 TYR A N 1
ATOM 741 C CA . TYR A 1 93 ? 3.281 0.290 -13.124 1.00 97.38 93 TYR A CA 1
ATOM 742 C C . TYR A 1 93 ? 2.655 1.006 -14.324 1.00 97.38 93 TYR A C 1
ATOM 744 O O . TYR A 1 93 ? 1.467 1.318 -14.324 1.00 97.38 93 TYR A O 1
ATOM 752 N N . CYS A 1 94 ? 3.466 1.255 -15.354 1.00 96.81 94 CYS A N 1
ATOM 753 C CA . CYS A 1 94 ? 3.125 2.049 -16.540 1.00 96.81 94 CYS A CA 1
ATOM 754 C C . CYS A 1 94 ? 2.855 3.546 -16.272 1.00 96.81 94 CYS A C 1
ATOM 756 O O . CYS A 1 94 ? 2.483 4.274 -17.192 1.00 96.81 94 CYS A O 1
ATOM 758 N N . HIS A 1 95 ? 3.022 4.019 -15.033 1.00 96.25 95 HIS A N 1
ATOM 759 C CA . HIS A 1 95 ? 2.783 5.411 -14.656 1.00 96.25 95 HIS A CA 1
ATOM 760 C C . HIS A 1 95 ? 4.047 6.036 -14.074 1.00 96.25 95 HIS A C 1
ATOM 762 O O . HIS A 1 95 ? 4.819 6.644 -14.805 1.00 96.25 95 HIS A O 1
ATOM 768 N N . PHE A 1 96 ? 4.275 5.883 -12.770 1.00 97.06 96 PHE A N 1
ATOM 769 C CA . PHE A 1 96 ? 5.470 6.401 -12.094 1.00 97.06 96 PHE A CA 1
ATOM 770 C C . PHE A 1 96 ? 6.475 5.295 -11.740 1.00 97.06 96 PHE A C 1
ATOM 772 O O . PHE A 1 96 ? 7.560 5.587 -11.245 1.00 97.06 96 PHE A O 1
ATOM 779 N N . MET A 1 97 ? 6.121 4.036 -12.011 1.00 97.88 97 MET A N 1
ATOM 780 C CA . MET A 1 97 ? 6.996 2.872 -11.925 1.00 97.88 97 MET A CA 1
ATOM 781 C C . MET A 1 97 ? 7.110 2.224 -13.302 1.00 97.88 97 MET A C 1
ATOM 783 O O . MET A 1 97 ? 6.101 1.973 -13.967 1.00 97.88 97 MET A O 1
ATOM 787 N N . HIS A 1 98 ? 8.338 1.937 -13.717 1.00 98.25 98 HIS A N 1
ATOM 788 C CA . HIS A 1 98 ? 8.618 1.364 -15.024 1.00 98.25 98 HIS A CA 1
ATOM 789 C C . HIS A 1 98 ? 8.227 -0.120 -15.128 1.00 98.25 98 HIS A C 1
ATOM 791 O O . HIS A 1 98 ? 8.446 -0.922 -14.213 1.00 98.25 98 HIS A O 1
ATOM 797 N N . VAL A 1 99 ? 7.698 -0.502 -16.286 1.00 98.31 99 VAL A N 1
ATOM 798 C CA . VAL A 1 99 ? 7.502 -1.896 -16.689 1.00 98.31 99 VAL A CA 1
ATOM 799 C C . VAL A 1 99 ? 8.519 -2.251 -17.761 1.00 98.31 99 VAL A C 1
ATOM 801 O O . VAL A 1 99 ? 8.594 -1.579 -18.787 1.00 98.31 99 VAL A O 1
ATOM 804 N N . SER A 1 100 ? 9.252 -3.349 -17.554 1.00 98.12 100 SER A N 1
ATOM 805 C CA . SER A 1 100 ? 10.222 -3.833 -18.539 1.00 98.12 100 SER A CA 1
ATOM 806 C C . SER A 1 100 ? 9.576 -3.967 -19.921 1.00 98.12 100 SER A C 1
ATOM 808 O O . SER A 1 100 ? 8.541 -4.624 -20.086 1.00 98.12 100 SER A O 1
ATOM 810 N N . TRP A 1 101 ? 10.209 -3.380 -20.937 1.00 97.69 101 TRP A N 1
ATOM 811 C CA . TRP A 1 101 ? 9.741 -3.440 -22.321 1.00 97.69 101 TRP A CA 1
ATOM 812 C C . TRP A 1 101 ? 9.754 -4.849 -22.915 1.00 97.69 101 TRP A C 1
ATOM 814 O O . TRP A 1 101 ? 9.059 -5.081 -23.903 1.00 97.69 101 TRP A O 1
ATOM 824 N N . ASP A 1 102 ? 10.475 -5.791 -22.301 1.00 98.00 102 ASP A N 1
ATOM 825 C CA . ASP A 1 102 ? 10.412 -7.206 -22.678 1.00 98.00 102 ASP A CA 1
ATOM 826 C C . ASP A 1 102 ? 9.041 -7.823 -22.329 1.00 98.00 102 ASP A C 1
ATOM 828 O O . ASP A 1 102 ? 8.620 -8.795 -22.954 1.00 98.00 102 ASP A O 1
ATOM 832 N N . PHE A 1 103 ? 8.317 -7.242 -21.363 1.00 97.38 103 PHE A N 1
ATOM 833 C CA . PHE A 1 103 ? 6.932 -7.593 -21.044 1.00 97.38 103 PHE A CA 1
ATOM 834 C C . PHE A 1 103 ? 5.932 -6.706 -21.793 1.00 97.38 103 PHE A C 1
ATOM 836 O O . PHE A 1 103 ? 5.054 -7.210 -22.495 1.00 97.38 103 PHE A O 1
ATOM 843 N N . ARG A 1 104 ? 6.036 -5.378 -21.630 1.00 96.06 104 ARG A N 1
ATOM 844 C CA . ARG A 1 104 ? 5.137 -4.412 -22.275 1.00 96.06 104 ARG A CA 1
ATOM 845 C C . ARG A 1 104 ? 5.751 -3.019 -22.311 1.00 96.06 104 ARG A C 1
ATOM 847 O O . ARG A 1 104 ? 6.082 -2.456 -21.277 1.00 96.06 104 ARG A O 1
ATOM 854 N N . ASN A 1 105 ? 5.777 -2.409 -23.492 1.00 97.06 105 ASN A N 1
ATOM 855 C CA . ASN A 1 105 ? 6.118 -0.996 -23.636 1.00 97.06 105 ASN A CA 1
ATOM 856 C C . ASN A 1 105 ? 4.874 -0.118 -23.404 1.00 97.06 105 ASN A C 1
ATOM 858 O O . ASN A 1 105 ? 4.075 0.093 -24.317 1.00 97.06 105 ASN A O 1
ATOM 862 N N . CYS A 1 106 ? 4.668 0.315 -22.159 1.00 97.12 106 CYS A N 1
ATOM 863 C CA . CYS A 1 106 ? 3.539 1.161 -21.749 1.00 97.12 106 CYS A CA 1
ATOM 864 C C . CYS A 1 106 ? 3.957 2.493 -21.112 1.00 97.12 106 CYS A C 1
ATOM 866 O O . CYS A 1 106 ? 3.091 3.318 -20.831 1.00 97.12 106 CYS A O 1
ATOM 868 N N . ASP A 1 107 ? 5.253 2.707 -20.893 1.00 96.38 107 ASP A N 1
ATOM 869 C CA . ASP A 1 107 ? 5.798 3.909 -20.277 1.00 96.38 107 ASP A CA 1
ATOM 870 C C . ASP A 1 107 ? 7.202 4.225 -20.808 1.00 96.38 107 ASP A C 1
ATOM 872 O O . ASP A 1 107 ? 7.856 3.406 -21.461 1.00 96.38 107 ASP A O 1
ATOM 876 N N . SER A 1 108 ? 7.663 5.429 -20.481 1.00 95.94 108 SER A N 1
ATOM 877 C CA . SER A 1 108 ? 9.016 5.913 -20.748 1.00 95.94 108 SER A CA 1
ATOM 878 C C . SER A 1 108 ? 9.680 6.457 -19.478 1.00 95.94 108 SER A C 1
ATOM 880 O O . SER A 1 108 ? 10.454 7.409 -19.561 1.00 95.94 108 SER A O 1
ATOM 882 N N . VAL A 1 109 ? 9.316 5.931 -18.300 1.00 95.44 109 VAL A N 1
ATOM 883 C CA . VAL A 1 109 ? 9.769 6.470 -17.004 1.00 95.44 109 VAL A CA 1
ATOM 884 C C . VAL A 1 109 ? 11.012 5.778 -16.448 1.00 95.44 109 VAL A C 1
ATOM 886 O O . VAL A 1 109 ? 11.447 6.137 -15.364 1.00 95.44 109 VAL A O 1
ATOM 889 N N . TYR A 1 110 ? 11.621 4.836 -17.171 1.00 96.75 110 TYR A N 1
ATOM 890 C CA . TYR A 1 110 ? 12.926 4.269 -16.809 1.00 96.75 110 TYR A CA 1
ATOM 891 C C . TYR A 1 110 ? 14.038 5.329 -16.812 1.00 96.75 110 TYR A C 1
ATOM 893 O O . TYR A 1 110 ? 13.939 6.363 -17.473 1.00 96.75 110 TYR A O 1
ATOM 901 N N . ASP A 1 111 ? 15.144 5.051 -16.121 1.00 96.19 111 ASP A N 1
ATOM 902 C CA . ASP A 1 111 ? 16.328 5.918 -16.148 1.00 96.19 111 ASP A CA 1
ATOM 903 C C . ASP A 1 111 ? 17.588 5.203 -16.666 1.00 96.19 111 ASP A C 1
ATOM 905 O O . ASP A 1 111 ? 17.543 4.073 -17.158 1.00 96.19 111 ASP A O 1
ATOM 909 N N . SER A 1 112 ? 18.729 5.887 -16.560 1.00 95.88 112 SER A N 1
ATOM 910 C CA . SER A 1 112 ? 20.055 5.353 -16.868 1.00 95.88 112 SER A CA 1
ATOM 911 C C . SER A 1 112 ? 21.040 5.470 -15.698 1.00 95.88 112 SER A C 1
ATOM 913 O O . SER A 1 112 ? 22.228 5.715 -15.918 1.00 95.88 112 SER A O 1
ATOM 915 N N . MET A 1 113 ? 20.565 5.360 -14.451 1.00 91.69 113 MET A N 1
ATOM 916 C CA . MET A 1 113 ? 21.352 5.649 -13.241 1.00 91.69 113 MET A CA 1
ATOM 917 C C . MET A 1 113 ? 22.672 4.865 -13.182 1.00 91.69 113 MET A C 1
ATOM 919 O O . MET A 1 113 ? 23.685 5.399 -12.736 1.00 91.69 113 MET A O 1
ATOM 923 N N . PHE A 1 114 ? 22.687 3.628 -13.684 1.00 91.19 114 PHE A N 1
ATOM 924 C CA . PHE A 1 114 ? 23.870 2.760 -13.701 1.00 91.19 114 PHE A CA 1
ATOM 925 C C . PHE A 1 114 ? 24.660 2.826 -15.020 1.00 91.19 114 PHE A C 1
ATOM 927 O O . PHE A 1 114 ? 25.288 1.855 -15.431 1.00 91.19 114 PHE A O 1
ATOM 934 N N . GLY A 1 115 ? 24.632 3.973 -15.706 1.00 92.31 115 GLY A N 1
ATOM 935 C CA . GLY A 1 115 ? 25.437 4.230 -16.906 1.00 92.31 115 GLY A CA 1
ATOM 936 C C . GLY A 1 115 ? 24.892 3.607 -18.194 1.00 92.31 115 GLY A C 1
ATOM 937 O O . GLY A 1 115 ? 25.534 3.692 -19.238 1.00 92.31 115 GLY A O 1
ATOM 938 N N . SER A 1 116 ? 23.714 2.985 -18.156 1.00 94.50 116 SER A N 1
ATOM 939 C CA . SER A 1 116 ? 23.015 2.466 -19.333 1.00 94.50 116 SER A CA 1
ATOM 940 C C . SER A 1 116 ? 21.502 2.574 -19.154 1.00 94.50 116 SER A C 1
ATOM 942 O O . SER A 1 116 ? 21.030 2.448 -18.025 1.00 94.50 116 SER A O 1
ATOM 944 N N . PRO A 1 117 ? 20.739 2.823 -20.234 1.00 96.00 117 PRO A N 1
ATOM 945 C CA . PRO A 1 117 ? 19.281 2.824 -20.197 1.00 96.00 117 PRO A CA 1
ATOM 946 C C . PRO A 1 117 ? 18.703 1.507 -19.649 1.00 96.00 117 PRO A C 1
ATOM 948 O O . PRO A 1 117 ? 19.084 0.425 -20.101 1.00 96.00 117 PRO A O 1
ATOM 951 N N . ARG A 1 118 ? 17.781 1.606 -18.684 1.00 96.94 118 ARG A N 1
ATOM 952 C CA . ARG A 1 118 ? 17.209 0.467 -17.943 1.00 96.94 118 ARG A CA 1
ATOM 953 C C . ARG A 1 118 ? 15.808 0.063 -18.410 1.00 96.94 118 ARG A C 1
ATOM 955 O O . ARG A 1 118 ? 15.045 -0.503 -17.639 1.00 96.94 118 ARG A O 1
ATOM 962 N N . GLN A 1 119 ? 15.455 0.299 -19.673 1.00 97.50 119 GLN A N 1
ATOM 963 C CA . GLN A 1 119 ? 14.126 -0.001 -20.241 1.00 97.50 119 GLN A CA 1
ATOM 964 C C . GLN A 1 119 ? 13.741 -1.495 -20.264 1.00 97.50 119 GLN A C 1
ATOM 966 O O . GLN A 1 119 ? 12.625 -1.849 -20.633 1.00 97.50 119 GLN A O 1
ATOM 971 N N . ARG A 1 120 ? 14.683 -2.395 -19.951 1.00 96.56 120 ARG A N 1
ATOM 972 C CA . ARG A 1 120 ? 14.447 -3.846 -19.845 1.00 96.56 120 ARG A CA 1
ATOM 973 C C . ARG A 1 120 ? 14.436 -4.351 -18.401 1.00 96.56 120 ARG A C 1
ATOM 975 O O . ARG A 1 120 ? 14.204 -5.534 -18.170 1.00 96.56 120 ARG A O 1
ATOM 982 N N . GLU A 1 121 ? 14.659 -3.482 -17.421 1.00 97.12 121 GLU A N 1
ATOM 983 C CA . GLU A 1 121 ? 14.671 -3.843 -16.002 1.00 97.12 121 GLU A CA 1
ATOM 984 C C . GLU A 1 121 ? 13.340 -3.483 -15.350 1.00 97.12 121 GLU A C 1
ATOM 986 O O . GLU A 1 121 ? 12.821 -2.400 -15.567 1.00 97.12 121 GLU A O 1
ATOM 991 N N . TRP A 1 122 ? 12.787 -4.345 -14.505 1.00 97.62 122 TRP A N 1
ATOM 992 C CA . TRP A 1 122 ? 11.553 -4.024 -13.786 1.00 97.62 122 TRP A CA 1
ATOM 993 C C . TRP A 1 122 ? 11.758 -2.944 -12.725 1.00 97.62 122 TRP A C 1
ATOM 995 O O . TRP A 1 122 ? 12.822 -2.860 -12.114 1.00 97.62 122 TRP A O 1
ATOM 1005 N N . ALA A 1 123 ? 10.715 -2.160 -12.455 1.00 97.62 123 ALA A N 1
ATOM 1006 C CA . ALA A 1 123 ? 10.643 -1.348 -11.248 1.00 97.62 123 ALA A CA 1
ATOM 1007 C C . ALA A 1 123 ? 10.353 -2.186 -9.997 1.00 97.62 123 ALA A C 1
ATOM 1009 O O . ALA A 1 123 ? 9.897 -3.332 -10.066 1.00 97.62 123 ALA A O 1
ATOM 1010 N N . GLY A 1 124 ? 10.562 -1.572 -8.837 1.00 96.62 124 GLY A N 1
ATOM 1011 C CA . GLY A 1 124 ? 10.339 -2.188 -7.542 1.00 96.62 124 GLY A CA 1
ATOM 1012 C C . GLY A 1 124 ? 10.084 -1.156 -6.458 1.00 96.62 124 GLY A C 1
ATOM 1013 O O . GLY A 1 124 ? 10.832 -0.199 -6.295 1.00 96.62 124 GLY A O 1
ATOM 1014 N N . GLU A 1 125 ? 9.013 -1.369 -5.716 1.00 96.81 125 GLU A N 1
ATOM 1015 C CA . GLU A 1 125 ? 8.600 -0.583 -4.568 1.00 96.81 125 GLU A CA 1
ATOM 1016 C C . GLU A 1 125 ? 9.349 -1.025 -3.307 1.00 96.81 125 GLU A C 1
ATOM 1018 O O . GLU A 1 125 ? 9.315 -2.192 -2.918 1.00 96.81 125 GLU A O 1
ATOM 1023 N N . TYR A 1 126 ? 10.046 -0.094 -2.656 1.00 97.62 126 TYR A N 1
ATOM 1024 C CA . TYR A 1 126 ? 10.764 -0.366 -1.407 1.00 97.62 126 TYR A CA 1
ATOM 1025 C C . TYR A 1 126 ? 10.926 0.890 -0.553 1.00 97.62 126 TYR A C 1
ATOM 1027 O O . TYR A 1 126 ? 10.658 2.007 -0.995 1.00 97.62 126 TYR A O 1
ATOM 1035 N N . GLY A 1 127 ? 11.358 0.716 0.696 1.00 96.94 127 GLY A N 1
ATOM 1036 C CA . GLY A 1 127 ? 11.633 1.829 1.610 1.00 96.94 127 GLY A CA 1
ATOM 1037 C C . GLY A 1 127 ? 10.425 2.699 1.979 1.00 96.94 127 GLY A C 1
ATOM 1038 O O . GLY A 1 127 ? 10.519 3.922 1.841 1.00 96.94 127 GLY A O 1
ATOM 1039 N N . PRO A 1 128 ? 9.302 2.122 2.458 1.00 97.44 128 PRO A N 1
ATOM 1040 C CA . PRO A 1 128 ? 8.141 2.876 2.920 1.00 97.44 128 PRO A CA 1
ATOM 1041 C C . PRO A 1 128 ? 8.407 3.582 4.263 1.00 97.44 128 PRO A C 1
ATOM 1043 O O . PRO A 1 128 ? 8.012 3.103 5.332 1.00 97.44 128 PRO A O 1
ATOM 1046 N N . TYR A 1 129 ? 9.066 4.742 4.236 1.00 97.81 129 TYR A N 1
ATOM 1047 C CA . TYR A 1 129 ? 9.381 5.510 5.446 1.00 97.81 129 TYR A CA 1
ATOM 1048 C C . TYR A 1 129 ? 8.294 6.534 5.769 1.00 97.81 129 TYR A C 1
ATOM 1050 O O . TYR A 1 129 ? 8.072 7.503 5.043 1.00 97.81 129 TYR A O 1
ATOM 1058 N N . GLN A 1 130 ? 7.607 6.312 6.888 1.00 97.56 130 GLN A N 1
ATOM 1059 C CA . GLN A 1 130 ? 6.513 7.163 7.352 1.00 97.56 130 GLN A CA 1
ATOM 1060 C C . GLN A 1 130 ? 6.994 8.565 7.749 1.00 97.56 130 GLN A C 1
ATOM 1062 O O . GLN A 1 130 ? 8.083 8.733 8.296 1.00 97.56 130 GLN A O 1
ATOM 1067 N N . ILE A 1 131 ? 6.127 9.566 7.563 1.00 95.38 131 ILE A N 1
ATOM 1068 C CA . ILE A 1 131 ? 6.314 10.945 8.038 1.00 95.38 131 ILE A CA 1
ATOM 1069 C C . ILE A 1 131 ? 5.189 11.273 9.042 1.00 95.38 131 ILE A C 1
ATOM 1071 O O . ILE A 1 131 ? 4.238 11.991 8.713 1.00 95.38 131 ILE A O 1
ATOM 1075 N N . PRO A 1 132 ? 5.249 10.757 10.290 1.00 88.81 132 PRO A N 1
ATOM 1076 C CA . PRO A 1 132 ? 4.076 10.670 11.166 1.00 88.81 132 PRO A CA 1
ATOM 1077 C C . PRO A 1 132 ? 3.478 12.026 11.543 1.00 88.81 132 PRO A C 1
ATOM 1079 O O . PRO A 1 132 ? 2.271 12.130 11.743 1.00 88.81 132 PRO A O 1
ATOM 1082 N N . ARG A 1 133 ? 4.299 13.083 11.577 1.00 91.00 133 ARG A N 1
ATOM 1083 C CA . ARG A 1 133 ? 3.877 14.460 11.889 1.00 91.00 133 ARG A CA 1
ATOM 1084 C C . ARG A 1 133 ? 2.806 15.034 10.953 1.00 91.00 133 ARG A C 1
ATOM 1086 O O . ARG A 1 133 ? 2.162 16.003 11.332 1.00 91.00 133 ARG A O 1
ATOM 1093 N N . TYR A 1 134 ? 2.640 14.478 9.750 1.00 93.88 134 TYR A N 1
ATOM 1094 C CA . TYR A 1 134 ? 1.618 14.904 8.785 1.00 93.88 134 TYR A CA 1
ATOM 1095 C C . TYR A 1 134 ? 0.397 13.985 8.756 1.00 93.88 134 TYR A C 1
ATOM 1097 O O . TYR A 1 134 ? -0.498 14.184 7.938 1.00 93.88 134 TYR A O 1
ATOM 1105 N N . THR A 1 135 ? 0.348 12.980 9.632 1.00 93.56 135 THR A N 1
ATOM 1106 C CA . THR A 1 135 ? -0.807 12.088 9.734 1.00 93.56 135 THR A CA 1
ATOM 1107 C C . THR A 1 135 ? -2.044 12.897 10.099 1.00 93.56 135 THR A C 1
ATOM 1109 O O . THR A 1 135 ? -2.037 13.649 11.074 1.00 93.56 135 THR A O 1
ATOM 1112 N N . THR A 1 136 ? -3.117 12.713 9.340 1.00 94.69 136 THR A N 1
ATOM 1113 C CA . THR A 1 136 ? -4.434 13.288 9.626 1.00 94.69 136 THR A CA 1
ATOM 1114 C C . THR A 1 136 ? -5.473 12.179 9.734 1.00 94.69 136 THR A C 1
ATOM 1116 O O . THR A 1 136 ? -5.188 11.015 9.448 1.00 94.69 136 THR A O 1
ATOM 1119 N N . GLY A 1 137 ? -6.678 12.502 10.185 1.00 93.12 137 GLY A N 1
ATOM 1120 C CA . GLY A 1 137 ? -7.736 11.514 10.332 1.00 93.12 137 GLY A CA 1
ATOM 1121 C C . GLY A 1 137 ? -8.844 11.967 11.264 1.00 93.12 137 GLY A C 1
ATOM 1122 O O . GLY A 1 137 ? -8.877 13.111 11.721 1.00 93.12 137 GLY A O 1
ATOM 1123 N N . ASP A 1 138 ? -9.729 11.026 11.554 1.00 88.12 138 ASP A N 1
ATOM 1124 C CA . ASP A 1 138 ? -10.851 11.149 12.473 1.00 88.12 138 ASP A CA 1
ATOM 1125 C C . ASP A 1 138 ? -11.116 9.793 13.160 1.00 88.12 138 ASP A C 1
ATOM 1127 O O . ASP A 1 138 ? -10.240 8.931 13.218 1.00 88.12 138 ASP A O 1
ATOM 1131 N N . ALA A 1 139 ? -12.312 9.602 13.720 1.00 80.06 139 ALA A N 1
ATOM 1132 C CA . ALA A 1 139 ? -12.695 8.359 14.393 1.00 80.06 139 ALA A CA 1
ATOM 1133 C C . ALA A 1 139 ? -12.848 7.147 13.450 1.00 80.06 139 ALA A C 1
ATOM 1135 O O . ALA A 1 139 ? -12.913 6.014 13.918 1.00 80.06 139 ALA A O 1
ATOM 1136 N N . THR A 1 140 ? -12.942 7.380 12.142 1.00 83.38 140 THR A N 1
ATOM 1137 C CA . THR A 1 140 ? -13.262 6.386 11.105 1.00 83.38 140 THR A CA 1
ATOM 1138 C C . THR A 1 140 ? -12.178 6.260 10.039 1.00 83.38 140 THR A C 1
ATOM 1140 O O . THR A 1 140 ? -12.240 5.384 9.179 1.00 83.38 140 THR A O 1
ATOM 1143 N N . SER A 1 141 ? -11.163 7.119 10.057 1.00 89.12 141 SER A N 1
ATOM 1144 C CA . SER A 1 141 ? -10.120 7.096 9.042 1.00 89.12 141 SER A CA 1
ATOM 1145 C C . SER A 1 141 ? -8.810 7.689 9.535 1.00 89.12 141 SER A C 1
ATOM 1147 O O . SER A 1 141 ? -8.768 8.550 10.411 1.00 89.12 141 SER A O 1
ATOM 1149 N N . THR A 1 142 ? -7.719 7.253 8.919 1.00 94.50 142 THR A N 1
ATOM 1150 C CA . THR A 1 142 ? -6.425 7.917 9.009 1.00 94.50 142 THR A CA 1
ATOM 1151 C C . THR A 1 142 ? -5.831 8.068 7.621 1.00 94.50 142 THR A C 1
ATOM 1153 O O . THR A 1 142 ? -5.925 7.176 6.786 1.00 94.50 142 THR A O 1
ATOM 1156 N N . THR A 1 143 ? -5.202 9.204 7.370 1.00 97.06 143 THR A N 1
ATOM 1157 C CA . THR A 1 143 ? -4.381 9.450 6.195 1.00 97.06 143 THR A CA 1
ATOM 1158 C C . THR A 1 143 ? -2.938 9.576 6.640 1.00 97.06 143 THR A C 1
ATOM 1160 O O . THR A 1 143 ? -2.612 10.431 7.464 1.00 97.06 143 THR A O 1
ATOM 1163 N N . ILE A 1 144 ? -2.083 8.730 6.078 1.00 96.56 144 ILE A N 1
ATOM 1164 C CA . ILE A 1 144 ? -0.644 8.731 6.322 1.00 96.56 144 ILE A CA 1
ATOM 1165 C C . ILE A 1 144 ? 0.097 9.241 5.087 1.00 96.56 144 ILE A C 1
ATOM 1167 O O . ILE A 1 144 ? -0.362 9.071 3.956 1.00 96.56 144 ILE A O 1
ATOM 1171 N N . TYR A 1 145 ? 1.265 9.826 5.330 1.00 97.44 145 TYR A N 1
ATOM 1172 C CA . TYR A 1 145 ? 2.218 10.230 4.303 1.00 97.44 145 TYR A CA 1
ATOM 1173 C C . TYR A 1 145 ? 3.531 9.496 4.547 1.00 97.44 145 TYR A C 1
ATOM 1175 O O . TYR A 1 145 ? 3.975 9.382 5.693 1.00 97.44 145 TYR A O 1
ATOM 1183 N N . TYR A 1 146 ? 4.135 8.983 3.486 1.00 98.12 146 TYR A N 1
ATOM 1184 C CA . TYR A 1 146 ? 5.379 8.222 3.550 1.00 98.12 146 TYR A CA 1
ATOM 1185 C C . TYR A 1 146 ? 6.156 8.391 2.250 1.00 98.12 146 TYR A C 1
ATOM 1187 O O . TYR A 1 146 ? 5.576 8.699 1.214 1.00 98.12 146 TYR A O 1
ATOM 1195 N N . THR A 1 147 ? 7.469 8.225 2.295 1.00 98.31 147 THR A N 1
ATOM 1196 C CA . THR A 1 147 ? 8.270 8.102 1.075 1.00 98.31 147 THR A CA 1
ATOM 1197 C C . THR A 1 147 ? 8.270 6.659 0.604 1.00 98.31 147 THR A C 1
ATOM 1199 O O . THR A 1 147 ? 8.209 5.759 1.435 1.00 98.31 147 THR A O 1
ATOM 1202 N N . MET A 1 148 ? 8.389 6.438 -0.699 1.00 98.12 148 MET A N 1
ATOM 1203 C CA . MET A 1 148 ? 8.599 5.118 -1.288 1.00 98.12 148 MET A CA 1
ATOM 1204 C C . MET A 1 148 ? 9.577 5.242 -2.452 1.00 98.12 148 MET A C 1
ATOM 1206 O O . MET A 1 148 ? 9.470 6.165 -3.255 1.00 98.12 148 MET A O 1
ATOM 1210 N N . SER A 1 149 ? 10.528 4.327 -2.544 1.00 98.19 149 SER A N 1
ATOM 1211 C CA . SER A 1 149 ? 11.468 4.241 -3.657 1.00 98.19 149 SER A CA 1
ATOM 1212 C C . SER A 1 149 ? 10.934 3.306 -4.742 1.00 98.19 149 SER A C 1
ATOM 1214 O O . SER A 1 149 ? 10.205 2.367 -4.430 1.00 98.19 149 SER A O 1
ATOM 1216 N N . THR A 1 150 ? 11.285 3.560 -6.005 1.00 97.44 150 THR A N 1
ATOM 1217 C CA . THR A 1 150 ? 10.685 2.877 -7.176 1.00 97.44 150 THR A CA 1
ATOM 1218 C C . THR A 1 150 ? 11.639 1.988 -7.981 1.00 97.44 150 THR A C 1
ATOM 1220 O O . THR A 1 150 ? 11.185 1.291 -8.886 1.00 97.44 150 THR A O 1
ATOM 1223 N N . TRP A 1 151 ? 12.925 1.926 -7.607 1.00 97.19 151 TRP A N 1
ATOM 1224 C CA . TRP A 1 151 ? 14.025 1.149 -8.220 1.00 97.19 151 TRP A CA 1
ATOM 1225 C C . TRP A 1 151 ? 14.321 1.492 -9.686 1.00 97.19 151 TRP A C 1
ATOM 1227 O O . TRP A 1 151 ? 15.473 1.769 -10.023 1.00 97.19 151 TRP A O 1
ATOM 1237 N N . ASN A 1 152 ? 13.304 1.511 -10.546 1.00 97.75 152 ASN A N 1
ATOM 1238 C CA . ASN A 1 152 ? 13.348 1.962 -11.926 1.00 97.75 152 ASN A CA 1
ATOM 1239 C C . ASN A 1 152 ? 12.076 2.788 -12.257 1.00 97.75 152 ASN A C 1
ATOM 1241 O O . ASN A 1 152 ? 10.988 2.225 -12.350 1.00 97.75 152 ASN A O 1
ATOM 1245 N N . PRO A 1 153 ? 12.167 4.118 -12.398 1.00 97.75 153 PRO A N 1
ATOM 1246 C CA . PRO A 1 153 ? 13.374 4.904 -12.183 1.00 97.75 153 PRO A CA 1
ATOM 1247 C C . PRO A 1 153 ? 13.807 4.845 -10.710 1.00 97.75 153 PRO A C 1
ATOM 1249 O O . PRO A 1 153 ? 13.029 4.539 -9.813 1.00 97.75 153 PRO A O 1
ATOM 1252 N N . TYR A 1 154 ? 15.072 5.112 -10.429 1.00 96.69 154 TYR A N 1
ATOM 1253 C CA . TYR A 1 154 ? 15.624 5.153 -9.086 1.00 96.69 154 TYR A CA 1
ATOM 1254 C C . TYR A 1 154 ? 15.275 6.494 -8.440 1.00 96.69 154 TYR A C 1
ATOM 1256 O O . TYR A 1 154 ? 16.084 7.417 -8.348 1.00 96.69 154 TYR A O 1
ATOM 1264 N N . GLN A 1 155 ? 14.010 6.618 -8.057 1.00 95.62 155 GLN A N 1
ATOM 1265 C CA . GLN A 1 155 ? 13.423 7.837 -7.514 1.00 95.62 155 GLN A CA 1
ATOM 1266 C C . GLN A 1 155 ? 12.719 7.546 -6.197 1.00 95.62 155 GLN A C 1
ATOM 1268 O O . GLN A 1 155 ? 12.241 6.432 -5.969 1.00 95.62 155 GLN A O 1
ATOM 1273 N N . VAL A 1 156 ? 12.610 8.585 -5.368 1.00 97.56 156 VAL A N 1
ATOM 1274 C CA . VAL A 1 156 ? 11.794 8.587 -4.153 1.00 97.56 156 VAL A CA 1
ATOM 1275 C C . VAL A 1 156 ? 10.537 9.405 -4.416 1.00 97.56 156 VAL A C 1
ATOM 1277 O O . VAL A 1 156 ? 10.615 10.591 -4.733 1.00 97.56 156 VAL A O 1
ATOM 1280 N N . VAL A 1 157 ? 9.374 8.783 -4.256 1.00 97.38 157 VAL A N 1
ATOM 1281 C CA . VAL A 1 157 ? 8.067 9.424 -4.403 1.00 97.38 157 VAL A CA 1
ATOM 1282 C C . VAL A 1 157 ? 7.425 9.663 -3.039 1.00 97.38 157 VAL A C 1
ATOM 1284 O O . VAL A 1 157 ? 7.581 8.869 -2.108 1.00 97.38 157 VAL A O 1
ATOM 1287 N N . LEU A 1 158 ? 6.702 10.778 -2.911 1.00 97.94 158 LEU A N 1
ATOM 1288 C CA . LEU A 1 158 ? 5.859 11.044 -1.749 1.00 97.94 158 LEU A CA 1
ATOM 1289 C C . LEU A 1 158 ? 4.509 10.357 -1.950 1.00 97.94 158 LEU A C 1
ATOM 1291 O O . LEU A 1 158 ? 3.745 10.716 -2.843 1.00 97.94 158 LEU A O 1
ATOM 1295 N N . MET A 1 159 ? 4.210 9.406 -1.077 1.00 98.00 159 MET A N 1
ATOM 1296 C CA . MET A 1 159 ? 2.988 8.622 -1.090 1.00 98.00 159 MET A CA 1
ATOM 1297 C C . MET A 1 159 ? 2.001 9.134 -0.046 1.00 98.00 159 MET A C 1
ATOM 1299 O O . MET A 1 159 ? 2.371 9.637 1.021 1.00 98.00 159 MET A O 1
ATOM 1303 N N . LYS A 1 160 ? 0.718 8.960 -0.356 1.00 96.94 160 LYS A N 1
ATOM 1304 C CA . LYS A 1 160 ? -0.407 9.233 0.534 1.00 96.94 160 LYS A CA 1
ATOM 1305 C C . LYS A 1 160 ? -1.341 8.034 0.493 1.00 96.94 160 LYS A C 1
ATOM 1307 O O . LYS A 1 160 ? -1.837 7.689 -0.574 1.00 96.94 160 LYS A O 1
ATOM 1312 N N . SER A 1 161 ? -1.643 7.468 1.654 1.00 95.94 161 SER A N 1
ATOM 1313 C CA . SER A 1 161 ? -2.634 6.395 1.771 1.00 95.94 161 SER A CA 1
ATOM 1314 C C . SER A 1 161 ? -3.647 6.748 2.848 1.00 95.94 161 SER A C 1
ATOM 1316 O O . SER A 1 161 ? -3.281 7.217 3.928 1.00 95.94 161 SER A O 1
ATOM 1318 N N . THR A 1 162 ? -4.925 6.515 2.559 1.00 95.06 162 THR A N 1
ATOM 1319 C CA . THR A 1 162 ? -6.009 6.670 3.530 1.00 95.06 162 THR A CA 1
ATOM 1320 C C . THR A 1 162 ? -6.508 5.292 3.932 1.00 95.06 162 THR A C 1
ATOM 1322 O O . THR A 1 162 ? -7.132 4.591 3.142 1.00 95.06 162 THR A O 1
ATOM 1325 N N . LEU A 1 163 ? -6.242 4.920 5.177 1.00 89.38 163 LEU A N 1
ATOM 1326 C CA . LEU A 1 163 ? -6.782 3.723 5.798 1.00 89.38 163 LEU A CA 1
ATOM 1327 C C . LEU A 1 163 ? -8.127 4.084 6.416 1.00 89.38 163 LEU A C 1
ATOM 1329 O O . LEU A 1 163 ? -8.218 4.985 7.256 1.00 89.38 163 LEU A O 1
ATOM 1333 N N . ARG A 1 164 ? -9.178 3.377 6.013 1.00 83.88 164 ARG A N 1
ATOM 1334 C CA . ARG A 1 164 ? -10.464 3.469 6.694 1.00 83.88 164 ARG A CA 1
ATOM 1335 C C . ARG A 1 164 ? -10.456 2.499 7.858 1.00 83.88 164 ARG A C 1
ATOM 1337 O O . ARG A 1 164 ? -10.198 1.308 7.699 1.00 83.88 164 ARG A O 1
ATOM 1344 N N . LEU A 1 165 ? -10.724 3.041 9.036 1.00 69.75 165 LEU A N 1
ATOM 1345 C CA . LEU A 1 165 ? -11.206 2.239 10.136 1.00 69.75 165 LEU A CA 1
ATOM 1346 C C . LEU A 1 165 ? -12.629 1.882 9.747 1.00 69.75 165 LEU A C 1
ATOM 1348 O O . LEU A 1 165 ? -13.553 2.671 9.944 1.00 69.75 165 LEU A O 1
ATOM 1352 N N . GLU A 1 166 ? -12.802 0.698 9.168 1.00 58.44 166 GLU A N 1
ATOM 1353 C CA . GLU A 1 166 ? -14.122 0.089 9.185 1.00 58.44 166 GLU A CA 1
ATOM 1354 C C . GLU A 1 166 ? -14.605 0.179 10.635 1.00 58.44 166 GLU A C 1
ATOM 1356 O O . GLU A 1 166 ? -13.827 -0.207 11.519 1.00 58.44 166 GLU A O 1
ATOM 1361 N N . PRO A 1 167 ? -15.787 0.768 10.912 1.00 47.53 167 PRO A N 1
ATOM 1362 C CA . PRO A 1 167 ? -16.268 1.043 12.263 1.00 47.53 167 PRO A CA 1
ATOM 1363 C C . PRO A 1 167 ? -16.581 -0.273 12.964 1.00 47.53 167 PRO A C 1
ATOM 1365 O O . PRO A 1 167 ? -17.733 -0.601 13.187 1.00 47.53 167 PRO A O 1
ATOM 1368 N N . THR A 1 168 ? -15.559 -1.086 13.227 1.00 42.53 168 THR A N 1
ATOM 1369 C CA . THR A 1 168 ? -15.683 -2.528 13.403 1.00 42.53 168 THR A CA 1
ATOM 1370 C C . THR A 1 168 ? -16.851 -3.062 12.576 1.00 42.53 168 THR A C 1
ATOM 1372 O O . THR A 1 168 ? -17.903 -3.405 13.115 1.00 42.53 168 THR A O 1
ATOM 1375 N N . GLY A 1 169 ? -16.658 -3.201 11.262 1.00 42.25 169 GLY A N 1
ATOM 1376 C CA . GLY A 1 169 ? -17.163 -4.426 10.656 1.00 42.25 169 GLY A CA 1
ATOM 1377 C C . GLY A 1 169 ? -16.553 -5.535 11.503 1.00 42.25 169 GLY A C 1
ATOM 1378 O O . GLY A 1 169 ? -15.344 -5.738 11.452 1.00 42.25 169 GLY A O 1
ATOM 1379 N N . GLN A 1 170 ? -17.336 -6.044 12.453 1.00 36.66 170 GLN A N 1
ATOM 1380 C CA . GLN A 1 170 ? -16.870 -6.827 13.583 1.00 36.66 170 GLN A CA 1
ATOM 1381 C C . GLN A 1 170 ? -15.813 -7.829 13.103 1.00 36.66 170 GLN A C 1
ATOM 1383 O O . GLN A 1 170 ? -16.131 -8.762 12.368 1.00 36.66 170 GLN A O 1
ATOM 1388 N N . ALA A 1 171 ? -14.585 -7.744 13.627 1.00 40.59 171 ALA A N 1
ATOM 1389 C CA . ALA A 1 171 ? -14.036 -8.994 14.125 1.00 40.59 171 ALA A CA 1
ATOM 1390 C C . ALA A 1 171 ? -15.143 -9.493 15.049 1.00 40.59 171 ALA A C 1
ATOM 1392 O O . ALA A 1 171 ? -15.463 -8.808 16.024 1.00 40.59 171 ALA A O 1
ATOM 1393 N N . MET A 1 172 ? -15.866 -10.530 14.624 1.00 46.81 172 MET A N 1
ATOM 1394 C CA . MET A 1 172 ? -16.964 -11.114 15.378 1.00 46.81 172 MET A CA 1
ATOM 1395 C C . MET A 1 172 ? -16.354 -11.736 16.620 1.00 46.81 172 MET A C 1
ATOM 1397 O O . MET A 1 172 ? -16.104 -12.932 16.706 1.00 46.81 172 MET A O 1
ATOM 1401 N N . THR A 1 173 ? -16.011 -10.867 17.562 1.00 45.12 173 THR A N 1
ATOM 1402 C CA . THR A 1 173 ? -15.522 -11.214 18.870 1.00 45.12 173 THR A CA 1
ATOM 1403 C C . THR A 1 173 ? -16.714 -11.877 19.518 1.00 45.12 173 THR A C 1
ATOM 1405 O O . THR A 1 173 ? -17.696 -11.212 19.854 1.00 45.12 173 THR A O 1
ATOM 1408 N N . ALA A 1 174 ? -16.666 -13.204 19.581 1.00 49.59 174 ALA A N 1
ATOM 1409 C CA . ALA A 1 174 ? -17.658 -13.988 20.278 1.00 49.59 174 ALA A CA 1
ATOM 1410 C C . ALA A 1 174 ? -17.653 -13.536 21.743 1.00 49.59 174 ALA A C 1
ATOM 1412 O O . ALA A 1 174 ? -16.706 -13.795 22.483 1.00 49.59 174 ALA A O 1
ATOM 1413 N N . THR A 1 175 ? -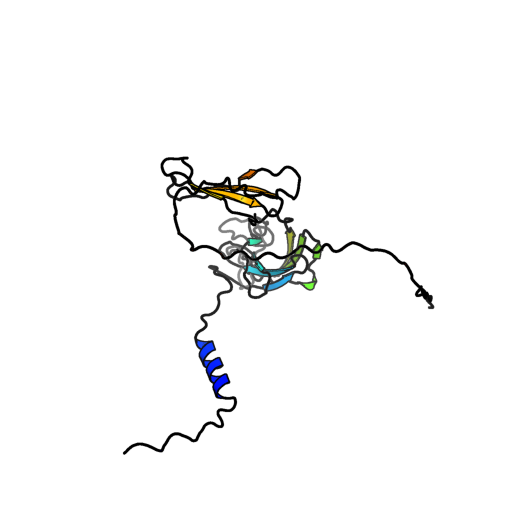18.686 -12.815 22.159 1.00 48.12 175 THR A N 1
ATOM 1414 C CA . THR A 1 175 ? -18.861 -12.357 23.540 1.00 48.12 175 THR A CA 1
ATOM 1415 C C . THR A 1 175 ? -20.058 -13.091 24.119 1.00 48.12 175 THR A C 1
ATOM 1417 O O . THR A 1 175 ? -21.170 -12.569 24.158 1.00 48.12 175 THR A O 1
ATOM 1420 N N . GLY A 1 176 ? -19.859 -14.346 24.515 1.00 54.12 176 GLY A N 1
ATOM 1421 C CA . GLY A 1 176 ? -20.923 -15.155 25.102 1.00 54.12 176 GLY A CA 1
ATOM 1422 C C . GLY A 1 176 ? -20.645 -16.651 25.055 1.00 54.12 176 GLY A C 1
ATOM 1423 O O . GLY A 1 176 ? -19.650 -17.092 24.485 1.00 54.12 176 GLY A O 1
ATOM 1424 N N . GLY A 1 177 ? -21.531 -17.430 25.684 1.00 51.91 177 GLY A N 1
ATOM 1425 C CA . GLY A 1 177 ? -21.438 -18.888 25.709 1.00 51.91 177 GLY A CA 1
ATOM 1426 C C . GLY A 1 177 ? -21.428 -19.468 24.296 1.00 51.91 177 GLY A C 1
ATOM 1427 O O . GLY A 1 177 ? -22.327 -19.198 23.504 1.00 51.91 177 GLY A O 1
ATOM 1428 N N . LEU A 1 178 ? -20.396 -20.253 23.998 1.00 58.72 178 LEU A N 1
ATOM 1429 C CA . LEU A 1 178 ? -20.274 -21.010 22.760 1.00 58.72 178 LEU A CA 1
ATOM 1430 C C . LEU A 1 178 ? -21.262 -22.181 22.810 1.00 58.72 178 LEU A C 1
ATOM 1432 O O . LEU A 1 178 ? -21.248 -22.953 23.770 1.00 58.72 178 LEU A O 1
ATOM 1436 N N . SER A 1 179 ? -22.098 -22.332 21.782 1.00 66.62 179 SER A N 1
ATOM 1437 C CA . SER A 1 179 ? -22.814 -23.591 21.551 1.00 66.62 179 SER A CA 1
ATOM 1438 C C . SER A 1 179 ? -22.116 -24.337 20.420 1.00 66.62 179 SER A C 1
ATOM 1440 O O . SER A 1 179 ? -22.027 -23.832 19.303 1.00 66.62 179 SER A O 1
ATOM 1442 N N . PHE A 1 180 ? -21.559 -25.500 20.754 1.00 69.25 180 PHE A N 1
ATOM 1443 C CA . PHE A 1 180 ? -20.872 -26.400 19.834 1.00 69.25 180 PHE A CA 1
ATOM 1444 C C . PHE A 1 180 ? -21.626 -27.723 19.836 1.00 69.25 180 PHE A C 1
ATOM 1446 O O . PHE A 1 180 ? -21.801 -28.331 20.894 1.00 69.25 180 PHE A O 1
ATOM 1453 N N . PHE A 1 181 ? -22.079 -28.166 18.671 1.00 73.12 181 PHE A N 1
ATOM 1454 C CA . PHE A 1 181 ? -22.684 -29.482 18.522 1.00 73.12 181 PHE A CA 1
ATOM 1455 C C . PHE A 1 181 ? -22.294 -30.090 17.181 1.00 73.12 181 PHE A C 1
ATOM 1457 O O . PHE A 1 181 ? -22.024 -29.382 16.214 1.00 73.12 181 PHE A O 1
ATOM 1464 N N . GLN A 1 182 ? -22.265 -31.416 17.126 1.00 86.00 182 GLN A N 1
ATOM 1465 C CA . GLN A 1 182 ? -22.180 -32.131 15.863 1.00 86.00 182 GLN A CA 1
ATOM 1466 C C . GLN A 1 182 ? -23.602 -32.383 15.363 1.00 86.00 182 GLN A C 1
ATOM 1468 O O . GLN A 1 182 ? -24.424 -32.964 16.076 1.00 86.00 182 GLN A O 1
ATOM 1473 N N . SER A 1 183 ? -23.916 -31.897 14.167 1.00 79.00 183 SER A N 1
ATOM 1474 C CA . SER A 1 183 ? -25.192 -32.145 13.510 1.00 79.00 183 SER A CA 1
ATOM 1475 C C . SER A 1 183 ? -25.199 -33.512 12.827 1.00 79.00 183 SER A C 1
ATOM 1477 O O . SER A 1 183 ? -24.182 -34.190 12.700 1.00 79.00 183 SER A O 1
ATOM 1479 N N . ARG A 1 184 ? -26.382 -33.918 12.360 1.00 84.75 184 ARG A N 1
ATOM 1480 C CA . ARG A 1 184 ? -26.566 -35.104 11.509 1.00 84.75 184 ARG A CA 1
ATOM 1481 C C . ARG A 1 184 ? -26.513 -34.784 10.010 1.00 84.75 184 ARG A C 1
ATOM 1483 O O . ARG A 1 184 ? -26.968 -35.594 9.211 1.00 84.75 184 ARG A O 1
ATOM 1490 N N . TYR A 1 185 ? -26.083 -33.578 9.633 1.00 79.94 185 TYR A N 1
ATOM 1491 C CA . TYR A 1 185 ? -25.966 -33.193 8.228 1.00 79.94 185 TYR A CA 1
ATOM 1492 C C . TYR A 1 185 ? -24.742 -33.859 7.601 1.00 79.94 185 TYR A C 1
ATOM 1494 O O . TYR A 1 185 ? -23.694 -33.941 8.240 1.00 79.94 185 TYR A O 1
ATOM 1502 N N . GLY A 1 186 ? -24.884 -34.317 6.358 1.00 81.19 186 GLY A N 1
ATOM 1503 C CA . GLY A 1 186 ? -23.840 -35.093 5.694 1.00 81.19 186 GLY A CA 1
ATOM 1504 C C . GLY A 1 186 ? -23.792 -36.565 6.131 1.00 81.19 186 GLY A C 1
ATOM 1505 O O . GLY A 1 186 ? -24.676 -37.047 6.839 1.00 81.19 186 GLY A O 1
ATOM 1506 N N . ARG A 1 187 ? -22.765 -37.298 5.689 1.00 84.69 187 ARG A N 1
ATOM 1507 C CA . ARG A 1 187 ? -22.473 -38.683 6.097 1.00 84.69 187 ARG A CA 1
ATOM 1508 C C . ARG A 1 187 ? -21.734 -38.737 7.431 1.00 84.69 187 ARG A C 1
ATOM 1510 O O . ARG A 1 187 ? -22.045 -39.600 8.245 1.00 84.69 187 ARG A O 1
ATOM 1517 N N . GLN A 1 188 ? -20.774 -37.840 7.655 1.00 85.00 188 GLN A N 1
ATOM 1518 C CA . GLN A 1 188 ? -19.949 -37.824 8.869 1.00 85.00 188 GLN A CA 1
ATOM 1519 C C . GLN A 1 188 ? -20.504 -36.927 9.987 1.00 85.00 188 GLN A C 1
ATOM 1521 O O . GLN A 1 188 ? -20.049 -37.023 11.127 1.00 85.00 188 GLN A O 1
ATOM 1526 N N . GLY A 1 189 ? -21.503 -36.086 9.697 1.00 86.81 189 GLY A N 1
ATOM 1527 C CA . GLY A 1 189 ? -22.064 -35.127 10.649 1.00 86.81 189 GLY A CA 1
ATOM 1528 C C . GLY A 1 189 ? -21.181 -33.888 10.791 1.00 86.81 189 GLY A C 1
ATOM 1529 O O . GLY A 1 189 ? -20.051 -33.989 11.270 1.00 86.81 189 GLY A O 1
ATOM 1530 N N . ASN A 1 190 ? -21.684 -32.717 10.403 1.00 87.94 190 ASN A N 1
ATOM 1531 C CA . ASN A 1 190 ? -20.929 -31.461 10.455 1.00 87.94 190 ASN A CA 1
ATOM 1532 C C . ASN A 1 190 ? -20.773 -30.927 11.879 1.00 87.94 190 ASN A C 1
ATOM 1534 O O . ASN A 1 190 ? -21.618 -31.148 12.745 1.00 87.94 190 ASN A O 1
ATOM 1538 N N . PHE A 1 191 ? -19.692 -30.189 12.130 1.00 88.06 191 PHE A N 1
ATOM 1539 C CA . PHE A 1 191 ? -19.594 -29.391 13.353 1.00 88.06 191 PHE A CA 1
ATOM 1540 C C . PHE A 1 191 ? -20.295 -28.063 13.151 1.00 88.06 191 PHE A C 1
ATOM 1542 O O . PHE A 1 191 ? -20.059 -27.403 12.150 1.00 88.06 191 PHE A O 1
ATOM 1549 N N . GLU A 1 192 ? -21.111 -27.670 14.119 1.00 86.69 192 GLU A N 1
ATOM 1550 C CA . GLU A 1 192 ? -21.908 -26.452 14.090 1.00 86.69 192 GLU A CA 1
ATOM 1551 C C . GLU A 1 192 ? -21.534 -25.581 15.288 1.00 86.69 192 GLU A C 1
ATOM 1553 O O . GLU A 1 192 ? -21.440 -26.057 16.426 1.00 86.69 192 GLU A O 1
ATOM 1558 N N . VAL A 1 193 ? -21.341 -24.291 15.038 1.00 84.88 193 VAL A N 1
ATOM 1559 C CA . VAL A 1 193 ? -21.016 -23.299 16.060 1.00 84.88 193 VAL A CA 1
ATOM 1560 C C . VAL A 1 193 ? -21.951 -22.119 15.910 1.00 84.88 193 VAL A C 1
ATOM 1562 O O . VAL A 1 193 ? -22.004 -21.502 14.850 1.00 84.88 193 VAL A O 1
ATOM 1565 N N . VAL A 1 194 ? -22.636 -21.755 16.992 1.00 81.00 194 VAL A N 1
ATOM 1566 C CA . VAL A 1 194 ? -23.325 -20.464 17.081 1.00 81.00 194 VAL A CA 1
ATOM 1567 C C . VAL A 1 194 ? -22.691 -19.633 18.184 1.00 81.00 194 VAL A C 1
ATOM 1569 O O . VAL A 1 194 ? -22.567 -20.091 19.326 1.00 81.00 194 VAL A O 1
ATOM 1572 N N . VAL A 1 195 ? -22.306 -18.406 17.835 1.00 75.88 195 VAL A N 1
ATOM 1573 C CA . VAL A 1 195 ? -21.692 -17.436 18.747 1.00 75.88 195 VAL A CA 1
ATOM 1574 C C . VAL A 1 195 ? -22.515 -16.155 18.833 1.00 75.88 195 VAL A C 1
ATOM 1576 O O . VAL A 1 195 ? -23.095 -15.709 17.846 1.00 75.88 195 VAL A O 1
ATOM 1579 N N . LEU A 1 196 ? -22.537 -15.547 20.021 1.00 64.31 196 LEU A N 1
ATOM 1580 C CA . LEU A 1 196 ? -23.051 -14.192 20.229 1.00 64.31 196 LEU A CA 1
ATOM 1581 C C . LEU A 1 196 ? -22.030 -13.165 19.759 1.00 64.31 196 LEU A C 1
ATOM 1583 O O . LEU A 1 196 ? -20.863 -13.228 20.147 1.00 64.31 196 LEU A O 1
ATOM 1587 N N . LEU A 1 197 ? -22.484 -12.197 18.972 1.00 64.88 197 LEU A N 1
ATOM 1588 C CA . LEU A 1 197 ? -21.633 -11.139 18.446 1.00 64.88 197 LEU A CA 1
ATOM 1589 C C . LEU A 1 197 ? -21.564 -9.956 19.409 1.00 64.88 197 LEU A C 1
ATOM 1591 O O . LEU A 1 197 ? -22.572 -9.567 19.998 1.00 64.88 197 LEU A O 1
ATOM 1595 N N . ALA A 1 198 ? -20.385 -9.341 19.525 1.00 54.53 198 ALA A N 1
ATOM 1596 C CA . ALA A 1 198 ? -20.155 -8.188 20.401 1.00 54.53 198 ALA A CA 1
ATOM 1597 C C . ALA A 1 198 ? -21.091 -6.995 20.145 1.00 54.53 198 ALA A C 1
ATOM 1599 O O . ALA A 1 198 ? -21.423 -6.267 21.076 1.00 54.53 198 ALA A O 1
ATOM 1600 N N . GLY A 1 199 ? -21.553 -6.800 18.908 1.00 60.84 199 GLY A N 1
ATOM 1601 C CA . GLY A 1 199 ? -22.535 -5.765 18.555 1.00 60.84 199 GLY A CA 1
ATOM 1602 C C . GLY A 1 199 ? -23.989 -6.243 18.540 1.00 60.84 199 GLY A C 1
ATOM 1603 O O . GLY A 1 199 ? -24.833 -5.556 17.974 1.00 60.84 199 GLY A O 1
ATOM 1604 N N . GLY A 1 200 ? -24.288 -7.397 19.142 1.00 63.00 200 GLY A N 1
ATOM 1605 C CA . GLY A 1 200 ? -25.615 -8.009 19.128 1.00 63.00 200 GLY A CA 1
ATOM 1606 C C . GLY A 1 200 ? -25.853 -8.905 17.909 1.00 63.00 200 GLY A C 1
ATOM 1607 O O . GLY A 1 200 ? -25.167 -8.807 16.893 1.00 63.00 200 GLY A O 1
ATOM 1608 N N . GLY A 1 201 ? -26.830 -9.804 18.030 1.00 73.38 201 GLY A N 1
ATOM 1609 C CA . GLY A 1 201 ? -27.080 -10.865 17.053 1.00 73.38 201 GLY A CA 1
ATOM 1610 C C . GLY A 1 201 ? -26.205 -12.105 17.259 1.00 73.38 201 GLY A C 1
ATOM 1611 O O . GLY A 1 201 ? -25.448 -12.217 18.229 1.00 73.38 201 GLY A O 1
ATOM 1612 N N . LEU A 1 202 ? -26.358 -13.063 16.351 1.00 79.00 202 LEU A N 1
ATOM 1613 C CA . LEU A 1 202 ? -25.704 -14.366 16.369 1.00 79.00 202 LEU A CA 1
ATOM 1614 C C . LEU A 1 202 ? -24.988 -14.606 15.035 1.00 79.00 202 LEU A C 1
ATOM 1616 O O . LEU A 1 202 ? -25.467 -14.182 13.983 1.00 79.00 202 LEU A O 1
ATOM 1620 N N . ALA A 1 203 ? -23.867 -15.320 15.067 1.00 83.00 203 ALA A N 1
ATOM 1621 C CA . ALA A 1 203 ? -23.240 -15.868 13.868 1.00 83.00 203 ALA A CA 1
ATOM 1622 C C . ALA A 1 203 ? -23.182 -17.385 13.946 1.00 83.00 203 ALA A C 1
ATOM 1624 O O . ALA A 1 203 ? -22.819 -17.950 14.979 1.00 83.00 203 ALA A O 1
ATOM 1625 N N . HIS A 1 204 ? -23.531 -18.023 12.834 1.00 84.56 204 HIS A N 1
ATOM 1626 C CA . HIS A 1 204 ? -23.407 -19.454 12.624 1.00 84.56 204 HIS A CA 1
ATOM 1627 C C . HIS A 1 204 ? -22.187 -19.753 11.751 1.00 84.56 204 HIS A C 1
ATOM 1629 O O . HIS A 1 204 ? -21.955 -19.096 10.731 1.00 84.56 204 HIS A O 1
ATOM 1635 N N . TYR A 1 205 ? -21.421 -20.752 12.172 1.00 84.81 205 TYR A N 1
ATOM 1636 C CA . TYR A 1 205 ? -20.328 -21.360 11.430 1.00 84.81 205 TYR A CA 1
ATOM 1637 C C . TYR A 1 205 ? -20.548 -22.861 11.398 1.00 84.81 205 TYR A C 1
ATOM 1639 O O . TYR A 1 205 ? -21.054 -23.435 12.367 1.00 84.81 205 TYR A O 1
ATOM 1647 N N . TRP A 1 206 ? -20.096 -23.505 10.331 1.00 88.38 206 TRP A N 1
ATOM 1648 C CA . TRP A 1 206 ? -20.122 -24.957 10.262 1.00 88.38 206 TRP A CA 1
ATOM 1649 C C . TRP A 1 206 ? -18.905 -25.508 9.536 1.00 88.38 206 TRP A C 1
ATOM 1651 O O . TRP A 1 206 ? -18.361 -24.846 8.656 1.00 88.38 206 TRP A O 1
ATOM 1661 N N . ARG A 1 207 ? -18.449 -26.699 9.920 1.00 89.19 207 ARG A N 1
ATOM 1662 C CA . ARG A 1 207 ? -17.368 -27.407 9.229 1.00 89.19 207 ARG A CA 1
ATOM 1663 C C . ARG A 1 207 ? -17.942 -28.556 8.431 1.00 89.19 207 ARG A C 1
ATOM 1665 O O . ARG A 1 207 ? -18.592 -29.420 9.023 1.00 89.19 207 ARG A O 1
ATOM 1672 N N . ASP A 1 208 ? -17.664 -28.577 7.134 1.00 89.06 208 ASP A N 1
ATOM 1673 C CA . ASP A 1 208 ? -18.022 -29.699 6.278 1.00 89.06 208 ASP A CA 1
ATOM 1674 C C . ASP A 1 208 ? -17.098 -30.878 6.567 1.00 89.06 208 ASP A C 1
ATOM 1676 O O . ASP A 1 208 ? -15.932 -30.884 6.170 1.00 89.06 208 ASP A O 1
ATOM 1680 N N . ASN A 1 209 ? -17.613 -31.869 7.287 1.00 92.44 209 ASN A N 1
ATOM 1681 C CA . ASN A 1 209 ? -16.840 -33.054 7.630 1.00 92.44 209 ASN A CA 1
ATOM 1682 C C . ASN A 1 209 ? -16.811 -34.097 6.505 1.00 92.44 209 ASN A C 1
ATOM 1684 O O . ASN A 1 209 ? -16.043 -35.047 6.611 1.00 92.44 209 ASN A O 1
ATOM 1688 N N . ASP A 1 210 ? -17.590 -33.934 5.432 1.00 87.25 210 ASP A N 1
ATOM 1689 C CA . ASP A 1 210 ? -17.574 -34.845 4.282 1.00 87.25 210 ASP A CA 1
ATOM 1690 C C . ASP A 1 210 ? -16.594 -34.419 3.181 1.00 87.25 210 ASP A C 1
ATOM 1692 O O . ASP A 1 210 ? -16.257 -35.222 2.307 1.00 87.25 210 ASP A O 1
ATOM 1696 N N . SER A 1 211 ? -16.102 -33.181 3.231 1.00 86.12 211 SER A N 1
ATOM 1697 C CA . SER A 1 211 ? -15.131 -32.650 2.275 1.00 86.12 211 SER A CA 1
ATOM 1698 C C . SER A 1 211 ? -13.680 -32.978 2.682 1.00 86.12 211 SER A C 1
ATOM 1700 O O . SER A 1 211 ? -13.304 -32.741 3.831 1.00 86.12 211 SER A O 1
ATOM 1702 N N . PRO A 1 212 ? -12.798 -33.422 1.756 1.00 83.06 212 PRO A N 1
ATOM 1703 C CA . PRO A 1 212 ? -11.405 -33.796 2.064 1.00 83.06 212 PRO A CA 1
ATOM 1704 C C . PRO A 1 212 ? -10.549 -32.701 2.724 1.00 83.06 212 PRO A C 1
ATOM 1706 O O . PRO A 1 212 ? -9.551 -33.007 3.370 1.00 83.06 212 PRO A O 1
ATOM 1709 N N . GLY A 1 213 ? -10.928 -31.429 2.565 1.00 74.62 213 GLY A N 1
ATOM 1710 C CA . GLY A 1 213 ? -10.247 -30.277 3.168 1.00 74.62 213 GLY A CA 1
ATOM 1711 C C . GLY A 1 213 ? -10.831 -29.808 4.501 1.00 74.62 213 GLY A C 1
ATOM 1712 O O . GLY A 1 213 ? -10.334 -28.830 5.054 1.00 74.62 213 GLY A O 1
ATOM 1713 N N . LEU A 1 214 ? -11.892 -30.459 4.992 1.00 84.75 214 LEU A N 1
ATOM 1714 C CA . LEU A 1 214 ? -12.638 -30.083 6.197 1.00 84.75 214 LEU A CA 1
ATOM 1715 C C . LEU A 1 214 ? -12.896 -28.563 6.311 1.00 84.75 214 LEU A C 1
ATOM 1717 O O . LEU A 1 214 ? -12.584 -27.963 7.350 1.00 84.75 214 LEU A O 1
ATOM 1721 N N . PRO A 1 215 ? -13.393 -27.911 5.239 1.00 81.75 215 PRO A N 1
ATOM 1722 C CA . PRO A 1 215 ? -13.520 -26.467 5.199 1.00 81.75 215 PRO A CA 1
ATOM 1723 C C . PRO A 1 215 ? -14.525 -25.980 6.242 1.00 81.75 215 PRO A C 1
ATOM 1725 O O . PRO A 1 215 ? -15.563 -26.598 6.489 1.00 81.75 215 PRO A O 1
ATOM 1728 N N . TRP A 1 216 ? -14.215 -24.834 6.842 1.00 87.00 216 TRP A N 1
ATOM 1729 C CA . TRP A 1 216 ? -15.176 -24.076 7.632 1.00 87.00 216 TRP A CA 1
ATOM 1730 C C . TRP A 1 216 ? -15.919 -23.091 6.735 1.00 87.00 216 TRP A C 1
ATOM 1732 O O . 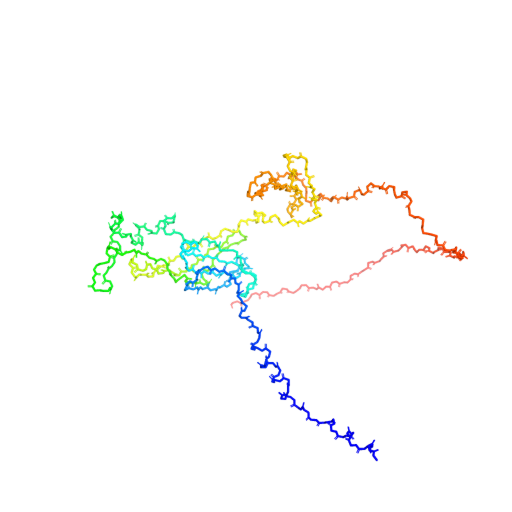TRP A 1 216 ? -15.318 -22.395 5.918 1.00 87.00 216 TRP A O 1
ATOM 1742 N N . HIS A 1 217 ? -17.226 -23.014 6.934 1.00 82.12 217 HIS A N 1
ATOM 1743 C CA . HIS A 1 217 ? -18.152 -22.152 6.225 1.00 82.12 217 HIS A CA 1
ATOM 1744 C C . HIS A 1 217 ? -18.790 -21.146 7.183 1.00 82.12 217 HIS A C 1
ATOM 1746 O O . HIS A 1 217 ? -18.910 -21.377 8.390 1.00 82.12 217 HIS A O 1
ATOM 1752 N N . GLY A 1 218 ? -19.231 -20.028 6.612 1.00 84.81 218 GLY A N 1
ATOM 1753 C CA . GLY A 1 218 ? -19.696 -18.859 7.346 1.00 84.81 218 GLY A CA 1
ATOM 1754 C C . GLY A 1 218 ? -18.656 -17.735 7.327 1.00 84.81 218 GLY A C 1
ATOM 1755 O O . GLY A 1 218 ? -17.656 -17.827 6.614 1.00 84.81 218 GLY A O 1
ATOM 1756 N N . PRO A 1 219 ? -18.884 -16.661 8.092 1.00 79.94 219 PRO A N 1
ATOM 1757 C CA . PRO A 1 219 ? -20.003 -16.457 9.017 1.00 79.94 219 PRO A CA 1
ATOM 1758 C C . PRO A 1 219 ? -21.353 -16.239 8.318 1.00 79.94 219 PRO A C 1
ATOM 1760 O O . PRO A 1 219 ? -21.456 -15.421 7.407 1.00 79.94 219 PRO A O 1
ATOM 1763 N N . ILE A 1 220 ? -22.407 -16.910 8.794 1.00 82.69 220 ILE A N 1
ATOM 1764 C CA . ILE A 1 220 ? -23.801 -16.583 8.451 1.00 82.69 220 ILE A CA 1
ATOM 1765 C C . ILE A 1 220 ? -24.408 -15.836 9.638 1.00 82.69 220 ILE A C 1
ATOM 1767 O O . ILE A 1 220 ? -24.604 -16.407 10.712 1.00 82.69 220 ILE A O 1
ATOM 1771 N N . VAL A 1 221 ? -24.674 -14.543 9.462 1.00 80.94 221 VAL A N 1
ATOM 1772 C CA . VAL A 1 221 ? -25.167 -13.666 10.532 1.00 80.94 221 VAL A CA 1
ATOM 1773 C C . VAL A 1 221 ? -26.697 -13.682 10.577 1.00 80.94 221 VAL A C 1
ATOM 1775 O O . VAL A 1 221 ? -27.354 -13.524 9.550 1.00 80.94 221 VAL A O 1
ATOM 1778 N N . PHE A 1 222 ? -27.273 -13.844 11.771 1.00 78.00 222 PHE A N 1
ATOM 1779 C CA . PHE A 1 222 ? -28.720 -13.859 11.999 1.00 78.00 222 PHE A CA 1
ATOM 1780 C C . PHE A 1 222 ? -29.099 -13.236 13.354 1.00 78.00 222 PHE A C 1
ATOM 1782 O O . PHE A 1 222 ? -28.256 -12.988 14.214 1.00 78.00 222 PHE A O 1
ATOM 1789 N N . GLY A 1 223 ? -30.387 -12.940 13.556 1.00 73.50 223 GLY A N 1
ATOM 1790 C CA . GLY A 1 223 ? -30.876 -12.362 14.818 1.00 73.50 223 GLY A CA 1
ATOM 1791 C C . GLY A 1 223 ? -30.461 -10.902 15.061 1.00 73.50 223 GLY A C 1
ATOM 1792 O O . GLY A 1 223 ? -30.330 -10.487 16.208 1.00 73.50 223 GLY A O 1
ATOM 1793 N N . THR A 1 224 ? -30.244 -10.118 14.002 1.00 67.88 224 THR A N 1
ATOM 1794 C CA . THR A 1 224 ? -29.723 -8.736 14.052 1.00 67.88 224 THR A CA 1
ATOM 1795 C C . THR A 1 224 ? -30.779 -7.649 14.297 1.00 67.88 224 THR A C 1
ATOM 1797 O O . THR A 1 224 ? -30.451 -6.463 14.325 1.00 67.88 224 THR A O 1
ATOM 1800 N N . SER A 1 225 ? -32.051 -8.003 14.508 1.00 50.19 225 SER A N 1
ATOM 1801 C CA . SER A 1 225 ? -33.126 -7.027 14.718 1.00 50.19 225 SER A CA 1
ATOM 1802 C C . SER A 1 225 ? -33.095 -6.410 16.129 1.00 50.19 225 SER A C 1
ATOM 1804 O O . SER A 1 225 ? -33.725 -6.910 17.056 1.00 50.19 225 SER A O 1
ATOM 1806 N N . GLY A 1 226 ? -32.359 -5.302 16.265 1.00 48.41 226 GLY A N 1
ATOM 1807 C CA . GLY A 1 226 ? -32.733 -4.115 17.048 1.00 48.41 226 GLY A CA 1
ATOM 1808 C C . GLY A 1 226 ? -33.027 -4.261 18.547 1.00 48.41 226 GLY A C 1
ATOM 1809 O O . GLY A 1 226 ? -34.140 -3.971 18.972 1.00 48.41 226 GLY A O 1
ATOM 1810 N N . SER A 1 227 ? -32.031 -4.611 19.365 1.00 38.47 227 SER A N 1
ATOM 1811 C CA . SER A 1 227 ? -31.856 -4.114 20.750 1.00 38.47 227 SER A CA 1
ATOM 1812 C C . SER A 1 227 ? -30.541 -4.652 21.329 1.00 38.47 227 SER A C 1
ATOM 1814 O O . SER A 1 227 ? -30.298 -5.855 21.234 1.00 38.47 227 SER A O 1
ATOM 1816 N N . PRO A 1 228 ? -29.690 -3.832 21.978 1.00 40.88 228 PRO A N 1
ATOM 1817 C CA . PRO A 1 228 ? -28.362 -4.248 22.447 1.00 40.88 228 PRO A CA 1
ATOM 1818 C C . PRO A 1 228 ? -28.399 -5.113 23.726 1.00 40.88 228 PRO A C 1
ATOM 1820 O O . PRO A 1 228 ? -27.467 -5.103 24.526 1.00 40.88 228 PRO A O 1
ATOM 1823 N N . SER A 1 229 ? -29.479 -5.857 23.972 1.00 39.81 229 SER A N 1
ATOM 1824 C CA . SER A 1 229 ? -29.660 -6.604 25.219 1.00 39.81 229 SER A CA 1
ATOM 1825 C C . SER A 1 229 ? -30.401 -7.929 25.041 1.00 39.81 229 SER A C 1
ATOM 1827 O O . SER A 1 229 ? -31.337 -8.242 25.775 1.00 39.81 229 SER A O 1
ATOM 1829 N N . MET A 1 230 ? -29.927 -8.795 24.142 1.00 35.41 230 MET A N 1
ATOM 1830 C CA . MET A 1 230 ? -30.279 -10.214 24.251 1.00 35.41 230 MET A CA 1
ATOM 1831 C C . MET A 1 230 ? -29.469 -10.849 25.395 1.00 35.41 230 MET A C 1
ATOM 1833 O O . MET A 1 230 ? -28.371 -11.363 25.204 1.00 35.41 230 MET A O 1
ATOM 1837 N N . ARG A 1 231 ? -29.999 -10.802 26.626 1.00 34.84 231 ARG A N 1
ATOM 1838 C CA . ARG A 1 231 ? -29.507 -11.656 27.719 1.00 34.84 231 ARG A CA 1
ATOM 1839 C C . ARG A 1 231 ? -30.036 -13.068 27.488 1.00 34.84 231 ARG A C 1
ATOM 1841 O O . ARG A 1 231 ? -31.178 -13.357 27.845 1.00 34.84 231 ARG A O 1
ATOM 1848 N N . LEU A 1 232 ? -29.209 -13.954 26.938 1.00 33.97 232 LEU A N 1
ATOM 1849 C CA . LEU A 1 232 ? -29.488 -15.387 26.979 1.00 33.97 232 LEU A CA 1
ATOM 1850 C C . LEU A 1 232 ? -29.391 -15.845 28.444 1.00 33.97 232 LEU A C 1
ATOM 1852 O O . LEU A 1 232 ? -28.314 -16.126 28.964 1.00 33.97 232 LEU A O 1
ATOM 1856 N N . ARG A 1 233 ? -30.525 -15.880 29.149 1.00 27.25 233 ARG A N 1
ATOM 1857 C CA . ARG A 1 233 ? -30.639 -16.690 30.362 1.00 27.25 233 ARG A CA 1
ATOM 1858 C C . ARG A 1 233 ? -30.665 -18.136 29.892 1.00 27.25 233 ARG A C 1
ATOM 1860 O O . ARG A 1 233 ? -31.658 -18.556 29.306 1.00 27.25 233 ARG A O 1
ATOM 1867 N N . LEU A 1 234 ? -29.591 -18.888 30.142 1.00 29.48 234 LEU A N 1
ATOM 1868 C CA . LEU A 1 234 ? -29.672 -20.344 30.100 1.00 29.48 234 LEU A CA 1
ATOM 1869 C C . LEU A 1 234 ? -30.762 -20.746 31.101 1.00 29.48 234 LEU A C 1
ATOM 1871 O O . LEU A 1 234 ? -30.552 -20.721 32.314 1.00 29.48 234 LEU A O 1
ATOM 1875 N N . CYS A 1 235 ? -31.950 -21.081 30.605 1.00 25.20 235 CYS A N 1
ATOM 1876 C CA . CYS A 1 235 ? -32.868 -21.897 31.371 1.00 25.20 235 CYS A CA 1
ATOM 1877 C C . CYS A 1 235 ? -32.284 -23.305 31.285 1.00 25.20 235 CYS A C 1
ATOM 1879 O O . CYS A 1 235 ? -32.562 -24.047 30.347 1.00 25.20 235 CYS A O 1
ATOM 1881 N N . LEU A 1 236 ? -31.388 -23.640 32.219 1.00 28.08 236 LEU A N 1
ATOM 1882 C CA . LEU A 1 236 ? -31.080 -25.034 32.499 1.00 28.08 236 LEU A CA 1
ATOM 1883 C C . LEU A 1 236 ? -32.406 -25.661 32.931 1.00 28.08 236 LEU A C 1
ATOM 1885 O O . LEU A 1 236 ? -32.814 -25.546 34.088 1.00 28.08 236 LEU A O 1
ATOM 1889 N N . SER A 1 237 ? -33.120 -26.274 31.986 1.00 26.30 237 SER A N 1
ATOM 1890 C CA . SER A 1 237 ? -34.198 -27.189 32.321 1.00 26.30 237 SER A CA 1
ATOM 1891 C C . SER A 1 237 ? -33.589 -28.215 33.262 1.00 26.30 237 SER A C 1
ATOM 1893 O O . SER A 1 237 ? -32.585 -28.838 32.913 1.00 26.30 237 SER A O 1
ATOM 1895 N N . ARG A 1 238 ? -34.152 -28.337 34.468 1.00 30.06 238 ARG A N 1
ATOM 1896 C CA . ARG A 1 238 ? -33.769 -29.347 35.455 1.00 30.06 238 ARG A CA 1
ATOM 1897 C C . ARG A 1 238 ? -33.752 -30.714 34.772 1.00 30.06 238 ARG A C 1
ATOM 1899 O O . ARG A 1 238 ? -34.788 -31.365 34.668 1.00 30.06 238 ARG A O 1
ATOM 1906 N N . LEU A 1 239 ? -32.579 -31.164 34.342 1.00 28.17 239 LEU A N 1
ATOM 1907 C CA . LEU A 1 239 ? -32.324 -32.579 34.169 1.00 28.17 239 LEU A CA 1
ATOM 1908 C C . LEU A 1 239 ? -32.441 -33.164 35.573 1.00 28.17 239 LEU A C 1
ATOM 1910 O O . LEU A 1 239 ? -31.653 -32.850 36.467 1.00 28.17 239 LEU A O 1
ATOM 1914 N N . LYS A 1 240 ? -33.524 -33.914 35.790 1.00 27.67 240 LYS A N 1
ATOM 1915 C CA . LYS A 1 240 ? -33.707 -34.730 36.984 1.00 27.67 240 LYS A CA 1
ATOM 1916 C C . LYS A 1 240 ? -32.511 -35.670 37.063 1.00 27.67 240 LYS A C 1
ATOM 1918 O O . LYS A 1 240 ? -32.431 -36.640 36.320 1.00 27.67 240 LYS A O 1
ATOM 1923 N N . TRP A 1 241 ? -31.611 -35.389 37.992 1.00 26.70 241 TRP A N 1
ATOM 1924 C CA . TRP A 1 241 ? -30.666 -36.374 38.486 1.00 26.70 241 TRP A CA 1
ATOM 1925 C C . TRP A 1 241 ? -31.446 -37.324 39.393 1.00 26.70 241 TRP A C 1
ATOM 1927 O O . TRP A 1 241 ? -31.539 -37.117 40.599 1.00 26.70 241 TRP A O 1
ATOM 1937 N N . SER A 1 242 ? -32.087 -38.335 38.812 1.00 39.03 242 SER A N 1
ATOM 1938 C CA . SER A 1 242 ? -32.422 -39.529 39.580 1.00 39.03 242 SER A CA 1
ATOM 1939 C C . SER A 1 242 ? -31.154 -40.365 39.713 1.00 39.03 242 SER A C 1
ATOM 1941 O O . SER A 1 242 ? -30.584 -40.784 38.710 1.00 39.03 242 SER A O 1
ATOM 1943 N N . ASN A 1 243 ? -30.786 -40.622 40.967 1.00 36.22 243 ASN A N 1
ATOM 1944 C CA . ASN A 1 243 ? -29.833 -41.629 41.432 1.00 36.22 243 ASN A CA 1
ATOM 1945 C C . ASN A 1 243 ? -28.349 -41.243 41.401 1.00 36.22 243 ASN A C 1
ATOM 1947 O O . ASN A 1 243 ? -27.544 -41.848 40.704 1.00 36.22 243 ASN A O 1
ATOM 1951 N N . LEU A 1 244 ? -27.966 -40.343 42.309 1.00 30.22 244 LEU A N 1
ATOM 1952 C CA . LEU A 1 244 ? -26.705 -40.506 43.033 1.00 30.22 244 LEU A CA 1
ATOM 1953 C C . LEU A 1 244 ? -26.979 -40.305 44.531 1.00 30.22 244 LEU A C 1
ATOM 1955 O O . LEU A 1 244 ? -27.143 -39.188 45.014 1.00 30.22 244 LEU A O 1
ATOM 1959 N N . SER A 1 245 ? -27.118 -41.415 45.257 1.00 36.91 245 SER A N 1
ATOM 1960 C CA . SER A 1 245 ? -27.254 -41.421 46.715 1.00 36.91 245 SER A CA 1
ATOM 1961 C C . SER A 1 245 ? -25.874 -41.239 47.340 1.00 36.91 245 SER A C 1
ATOM 1963 O O . SER A 1 245 ? -25.100 -42.192 47.410 1.00 36.91 245 SER A O 1
ATOM 1965 N N . LEU A 1 246 ? -25.596 -40.049 47.866 1.00 31.52 246 LEU A N 1
ATOM 1966 C CA . LEU A 1 246 ? -24.581 -39.859 48.898 1.00 31.52 246 LEU A CA 1
ATOM 1967 C C . LEU A 1 246 ? -25.298 -39.463 50.191 1.00 31.52 246 LEU A C 1
ATOM 1969 O O . LEU A 1 246 ? -25.858 -38.375 50.307 1.00 31.52 246 LEU A O 1
ATOM 1973 N N . ARG A 1 247 ? -25.326 -40.400 51.148 1.00 31.22 247 ARG A N 1
ATOM 1974 C CA . ARG A 1 247 ? -25.804 -40.168 52.516 1.00 31.22 247 ARG A CA 1
ATOM 1975 C C . ARG A 1 247 ? -24.921 -39.116 53.184 1.00 31.22 247 ARG A C 1
ATOM 1977 O O . ARG A 1 247 ? -23.724 -39.337 53.334 1.00 31.22 247 ARG A O 1
ATOM 1984 N N . ALA A 1 248 ? -25.531 -38.035 53.658 1.00 32.66 248 ALA A N 1
ATOM 1985 C CA . ALA A 1 248 ? -24.962 -37.184 54.697 1.00 32.66 248 ALA A CA 1
ATOM 1986 C C . ALA A 1 248 ? -25.592 -37.548 56.062 1.00 32.66 248 ALA A C 1
ATOM 1988 O O . ALA A 1 248 ? -26.784 -37.868 56.103 1.00 32.66 248 ALA A O 1
ATOM 1989 N N . PRO A 1 249 ? -24.831 -37.525 57.173 1.00 33.16 249 PRO A N 1
ATOM 1990 C CA . PRO A 1 249 ? -25.371 -37.704 58.522 1.00 33.16 249 PRO A CA 1
ATOM 1991 C C . PRO A 1 249 ? -26.135 -36.445 58.997 1.00 3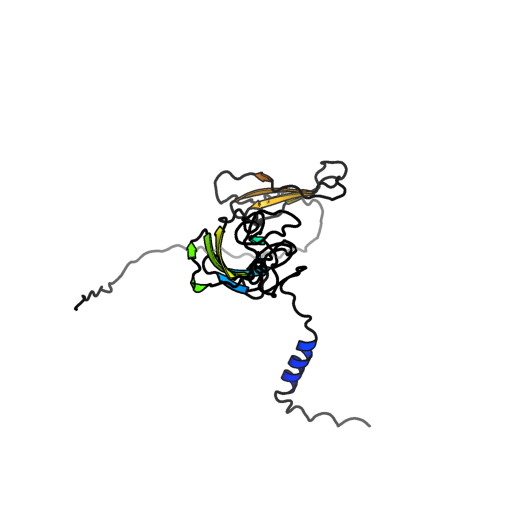3.16 249 PRO A C 1
ATOM 1993 O O . PRO A 1 249 ? -25.940 -35.364 58.437 1.00 33.16 249 PRO A O 1
ATOM 1996 N N . PRO A 1 250 ? -27.032 -36.558 59.998 1.00 36.19 250 PRO A N 1
ATOM 1997 C CA . PRO A 1 250 ? -28.046 -35.542 60.276 1.00 36.19 250 PRO A CA 1
ATOM 1998 C C . PRO A 1 250 ? -27.500 -34.286 60.972 1.00 36.19 250 PRO A C 1
ATOM 2000 O O . PRO A 1 250 ? -26.641 -34.351 61.851 1.00 36.19 250 PRO A O 1
ATOM 2003 N N . ALA A 1 251 ? -28.078 -33.139 60.602 1.00 34.31 251 ALA A N 1
ATOM 2004 C CA . ALA A 1 251 ? -27.868 -31.840 61.231 1.00 34.31 251 ALA A CA 1
ATOM 2005 C C . ALA A 1 251 ? -28.561 -31.746 62.603 1.00 34.31 251 ALA A C 1
ATOM 2007 O O . ALA A 1 251 ? -29.694 -32.199 62.772 1.00 34.31 251 ALA A O 1
ATOM 2008 N N . LYS A 1 252 ? -27.902 -31.091 63.568 1.00 32.81 252 LYS A N 1
ATOM 2009 C CA . LYS A 1 252 ? -28.537 -30.599 64.799 1.00 32.81 252 LYS A CA 1
ATOM 2010 C C . LYS A 1 252 ? -29.186 -29.237 64.538 1.00 32.81 252 LYS A C 1
ATOM 2012 O O . LYS A 1 252 ? -28.572 -28.346 63.958 1.00 32.81 252 LYS A O 1
ATOM 2017 N N . VAL A 1 253 ? -30.432 -29.115 64.985 1.00 35.91 253 VAL A N 1
ATOM 2018 C CA . VAL A 1 253 ? -31.290 -27.925 64.936 1.00 35.91 253 VAL A CA 1
ATOM 2019 C C . VAL A 1 253 ? -30.833 -26.895 65.974 1.00 35.91 253 VAL A C 1
ATOM 2021 O O . VAL A 1 253 ? -30.561 -27.253 67.118 1.00 35.91 253 VAL A O 1
ATOM 2024 N N . GLY A 1 254 ? -30.804 -25.618 65.586 1.00 31.05 254 GLY A N 1
ATOM 2025 C CA . GLY A 1 254 ? -30.619 -24.478 66.483 1.00 31.05 254 GLY A CA 1
ATOM 2026 C C . GLY A 1 254 ? -31.222 -23.207 65.881 1.00 31.05 254 GLY A C 1
ATOM 2027 O O . GLY A 1 254 ? -30.759 -22.708 64.862 1.00 31.05 254 GLY A O 1
ATOM 2028 N N . THR A 1 255 ? -32.296 -22.731 66.500 1.00 34.12 255 THR A N 1
ATOM 2029 C CA . THR A 1 255 ? -33.071 -21.511 66.225 1.00 34.12 255 THR A CA 1
ATOM 2030 C C . THR A 1 255 ? -32.348 -20.226 66.643 1.00 34.12 255 THR A C 1
ATOM 2032 O O . THR A 1 255 ? -31.831 -20.202 67.755 1.00 34.12 255 THR A O 1
ATOM 2035 N N . ALA A 1 256 ? -32.447 -19.140 65.856 1.00 30.38 256 ALA A N 1
ATOM 2036 C CA . ALA A 1 256 ? -32.619 -17.760 66.358 1.00 30.38 256 ALA A CA 1
ATOM 2037 C C . ALA A 1 256 ? -32.876 -16.718 65.237 1.00 30.38 256 ALA A C 1
ATOM 2039 O O . ALA A 1 256 ? -32.013 -16.437 64.417 1.00 30.38 256 ALA A O 1
ATOM 2040 N N . GLN A 1 257 ? -34.099 -16.175 65.271 1.00 30.30 257 GLN A N 1
ATOM 2041 C CA . GLN A 1 257 ? -34.547 -14.771 65.148 1.00 30.30 257 GLN A CA 1
ATOM 2042 C C . GLN A 1 257 ? -34.079 -13.821 64.022 1.00 30.30 257 GLN A C 1
ATOM 2044 O O . GLN A 1 257 ? -32.905 -13.561 63.792 1.00 30.30 257 GLN A O 1
ATOM 2049 N N . SER A 1 258 ? -35.096 -13.187 63.416 1.00 29.83 258 SER A N 1
ATOM 2050 C CA . SER A 1 258 ? -35.015 -12.089 62.450 1.00 29.83 258 SER A CA 1
ATOM 2051 C C . SER A 1 258 ? -34.950 -10.720 63.131 1.00 29.83 258 SER A C 1
ATOM 2053 O O . SER A 1 258 ? -35.742 -10.454 64.038 1.00 29.83 258 SER A O 1
ATOM 2055 N N . THR A 1 259 ? -34.152 -9.802 62.592 1.00 30.47 259 THR A N 1
ATOM 2056 C CA . THR A 1 259 ? -34.238 -8.363 62.875 1.00 30.47 259 THR A CA 1
ATOM 2057 C C . THR A 1 259 ? -34.450 -7.576 61.578 1.00 30.47 259 THR A C 1
ATOM 2059 O O . THR A 1 259 ? -33.683 -7.676 60.623 1.00 30.47 259 THR A O 1
ATOM 2062 N N . LYS A 1 260 ? -35.546 -6.805 61.548 1.00 30.69 260 LYS A N 1
ATOM 2063 C CA . LYS A 1 260 ? -35.862 -5.758 60.562 1.00 30.69 260 LYS A CA 1
ATOM 2064 C C . LYS A 1 260 ? -34.995 -4.522 60.831 1.00 30.69 260 LYS A C 1
ATOM 2066 O O . LYS A 1 260 ? -34.837 -4.149 61.990 1.00 30.69 260 LYS A O 1
ATOM 2071 N N . ALA A 1 261 ? -34.564 -3.827 59.778 1.00 29.94 261 ALA A N 1
ATOM 2072 C CA . ALA A 1 261 ? -34.082 -2.448 59.860 1.00 29.94 261 ALA A CA 1
ATOM 2073 C C . ALA A 1 261 ? -34.829 -1.563 58.848 1.00 29.94 261 ALA A C 1
ATOM 2075 O O . ALA A 1 261 ? -35.025 -1.937 57.691 1.00 29.94 261 ALA A O 1
ATOM 2076 N N . THR A 1 262 ? -35.286 -0.419 59.347 1.00 28.36 262 THR A N 1
ATOM 2077 C CA . THR A 1 262 ? -36.215 0.542 58.740 1.00 28.36 262 THR A CA 1
ATOM 2078 C C . THR A 1 262 ? -35.462 1.673 58.029 1.00 28.36 262 THR A C 1
ATOM 2080 O O . THR A 1 262 ? -34.366 2.050 58.432 1.00 28.36 262 THR A O 1
ATOM 2083 N N . VAL A 1 263 ? -36.078 2.220 56.979 1.00 30.80 263 VAL A N 1
ATOM 2084 C CA . VAL A 1 263 ? -35.627 3.364 56.165 1.00 30.80 263 VAL A CA 1
ATOM 2085 C C . VAL A 1 263 ? -35.853 4.699 56.887 1.00 30.80 263 VAL A C 1
ATOM 2087 O O . VAL A 1 263 ? -36.925 4.909 57.450 1.00 30.80 263 VAL A O 1
ATOM 2090 N N . SER A 1 264 ? -34.914 5.645 56.766 1.00 28.36 264 SER A N 1
ATOM 2091 C CA . SER A 1 264 ? -35.164 7.072 57.014 1.00 28.36 264 SER A CA 1
ATOM 2092 C C . SER A 1 264 ? -34.346 8.001 56.089 1.00 28.36 264 SER A C 1
ATOM 2094 O O . SER A 1 264 ? -33.174 7.780 55.795 1.00 28.36 264 SER A O 1
ATOM 2096 N N . ARG A 1 265 ? -35.017 9.052 55.609 1.00 29.47 265 ARG A N 1
ATOM 2097 C CA . ARG A 1 265 ? -34.554 10.343 55.038 1.00 29.47 265 ARG A CA 1
ATOM 2098 C C . ARG A 1 265 ? -35.571 11.399 55.545 1.00 29.47 265 ARG A C 1
ATOM 2100 O O . ARG A 1 265 ? -36.614 10.951 56.030 1.00 29.47 265 ARG A O 1
ATOM 2107 N N . PRO A 1 266 ? -35.426 12.734 55.356 1.00 41.56 266 PRO A N 1
ATOM 2108 C CA . PRO A 1 266 ? -34.320 13.573 54.832 1.00 41.56 266 PRO A CA 1
ATOM 2109 C C . PRO A 1 266 ? -33.993 14.804 55.732 1.00 41.56 266 PRO A C 1
ATOM 2111 O O . PRO A 1 266 ? -34.827 15.147 56.553 1.00 41.56 266 PRO A O 1
ATOM 2114 N N . VAL A 1 267 ? -32.888 15.546 55.510 1.00 32.09 267 VAL A N 1
ATOM 2115 C CA . VAL A 1 267 ? -32.803 17.017 55.768 1.00 32.09 267 VAL A CA 1
ATOM 2116 C C . VAL A 1 267 ? -31.757 17.676 54.835 1.00 32.09 267 VAL A C 1
ATOM 2118 O O . VAL A 1 267 ? -30.701 17.097 54.580 1.00 32.09 267 VAL A O 1
ATOM 2121 N N . GLN A 1 268 ? -32.108 18.854 54.299 1.00 31.94 268 GLN A N 1
ATOM 2122 C CA . GLN A 1 268 ? -31.330 19.811 53.488 1.00 31.94 268 GLN A CA 1
ATOM 2123 C C . GLN A 1 268 ? -30.313 20.614 54.327 1.00 31.94 268 GLN A C 1
ATOM 2125 O O . GLN A 1 268 ? -30.605 20.909 55.474 1.00 31.94 268 GLN A O 1
ATOM 2130 N N . ASP A 1 269 ? -29.177 21.032 53.749 1.00 31.30 269 ASP A N 1
ATOM 2131 C CA . ASP A 1 269 ? -28.832 22.466 53.607 1.00 31.30 269 ASP A CA 1
ATOM 2132 C C . ASP A 1 269 ? -27.453 22.717 52.961 1.00 31.30 269 ASP A C 1
ATOM 2134 O O . ASP A 1 269 ? -26.490 21.974 53.142 1.00 31.30 269 ASP A O 1
ATOM 2138 N N . TRP A 1 270 ? -27.406 23.790 52.162 1.00 28.34 270 TRP A N 1
ATOM 2139 C CA . TRP A 1 270 ? -26.255 24.384 51.461 1.00 28.34 270 TRP A CA 1
ATOM 2140 C C . TRP A 1 270 ? -25.677 25.567 52.269 1.00 28.34 270 TRP A C 1
ATOM 2142 O O . TRP A 1 270 ? -26.397 26.148 53.079 1.00 28.34 270 TRP A O 1
ATOM 2152 N N . PRO A 1 271 ? -24.437 26.031 51.986 1.00 40.75 271 PRO A N 1
ATOM 2153 C CA . PRO A 1 271 ? -24.355 27.310 51.262 1.00 40.75 271 PRO A CA 1
ATOM 2154 C C . PRO A 1 271 ? -23.199 27.466 50.243 1.00 40.75 271 PRO A C 1
ATOM 2156 O O . PRO A 1 271 ? -22.079 26.998 50.412 1.00 40.75 271 PRO A O 1
ATOM 2159 N N . HIS A 1 272 ? -23.544 28.207 49.185 1.00 31.70 272 HIS A N 1
ATOM 2160 C CA . HIS A 1 272 ? -22.782 29.056 48.254 1.00 31.70 272 HIS A CA 1
ATOM 2161 C C . HIS A 1 272 ? -21.241 29.178 48.328 1.00 31.70 272 HIS A C 1
ATOM 2163 O O . HIS A 1 272 ? -20.687 29.682 49.301 1.00 31.70 272 HIS A O 1
ATOM 2169 N N . ILE A 1 273 ? -20.588 29.007 47.164 1.00 36.09 273 ILE A N 1
ATOM 2170 C CA . ILE A 1 273 ? -19.335 29.702 46.802 1.00 36.09 273 ILE A CA 1
ATOM 2171 C C . ILE A 1 273 ? -19.513 30.441 45.463 1.00 36.09 273 ILE A C 1
ATOM 2173 O O . ILE A 1 273 ? -20.069 29.917 44.497 1.00 36.09 273 ILE A O 1
ATOM 2177 N N . ARG A 1 274 ? -19.081 31.709 45.458 1.00 36.25 274 ARG A N 1
ATOM 2178 C CA . ARG A 1 274 ? -19.286 32.739 44.429 1.00 36.25 274 ARG A CA 1
ATOM 2179 C C . ARG A 1 274 ? -18.342 32.591 43.232 1.00 36.25 274 ARG A C 1
ATOM 2181 O O . ARG A 1 274 ? -17.184 32.213 43.374 1.00 36.25 274 ARG A O 1
ATOM 2188 N N . ARG A 1 275 ? -18.839 33.020 42.068 1.00 35.56 275 ARG A N 1
ATOM 2189 C CA . ARG A 1 275 ? -18.068 33.325 40.854 1.00 35.56 275 ARG A CA 1
ATOM 2190 C C . ARG A 1 275 ? -17.239 34.599 41.050 1.00 35.56 275 ARG A C 1
ATOM 2192 O O . ARG A 1 275 ? -17.771 35.592 41.538 1.00 35.56 275 ARG A O 1
ATOM 2199 N N . HIS A 1 276 ? -16.008 34.609 40.541 1.00 36.47 276 HIS A N 1
ATOM 2200 C CA . HIS A 1 276 ? -15.297 35.840 40.198 1.00 36.47 276 HIS A CA 1
ATOM 2201 C C . HIS A 1 276 ? -14.919 35.837 38.716 1.00 36.47 276 HIS A C 1
ATOM 2203 O O . HIS A 1 276 ? -14.111 35.042 38.249 1.00 36.47 276 HIS A O 1
ATOM 2209 N N . SER A 1 277 ? -15.527 36.767 37.989 1.00 37.78 277 SER A N 1
ATOM 2210 C CA . SER A 1 277 ? -15.101 37.269 36.689 1.00 37.78 277 SER A CA 1
ATOM 2211 C C . SER A 1 277 ? -14.073 38.388 36.875 1.00 37.78 277 SER A C 1
ATOM 2213 O O . SER A 1 277 ? -14.335 39.314 37.646 1.00 37.78 277 SER A O 1
ATOM 2215 N N . ARG A 1 278 ? -12.976 38.389 36.107 1.00 40.94 278 ARG A N 1
ATOM 2216 C CA . ARG A 1 278 ? -12.236 39.619 35.766 1.00 40.94 278 ARG A CA 1
ATOM 2217 C C . ARG A 1 278 ? -11.643 39.550 34.353 1.00 40.94 278 ARG A C 1
ATOM 2219 O O . ARG A 1 278 ? -10.677 38.855 34.083 1.00 40.94 278 ARG A O 1
ATOM 2226 N N . GLN A 1 279 ? -12.347 40.260 33.477 1.00 41.12 279 GLN A N 1
ATOM 2227 C CA . GLN A 1 279 ? -11.933 41.102 32.353 1.00 41.12 279 GLN A CA 1
ATOM 2228 C C . GLN A 1 279 ? -10.470 41.128 31.867 1.00 41.12 279 GLN A C 1
ATOM 2230 O O . GLN A 1 279 ? -9.536 41.435 32.602 1.00 41.12 279 GLN A O 1
ATOM 2235 N N . ARG A 1 280 ? -10.382 41.009 30.534 1.00 40.34 280 ARG A N 1
ATOM 2236 C CA . ARG A 1 280 ? -9.361 41.529 29.614 1.00 40.34 280 ARG A CA 1
ATOM 2237 C C . ARG A 1 280 ? -8.927 42.971 29.922 1.00 40.34 280 ARG A C 1
ATOM 2239 O O . ARG A 1 280 ? -9.784 43.837 30.104 1.00 40.34 280 ARG A O 1
ATOM 2246 N N . ARG A 1 281 ? -7.631 43.252 29.750 1.00 44.72 281 ARG A N 1
ATOM 2247 C CA . ARG A 1 281 ? -7.109 44.519 29.211 1.00 44.72 281 ARG A CA 1
ATOM 2248 C C . ARG A 1 281 ? -5.848 44.249 28.379 1.00 44.72 281 ARG A C 1
ATOM 2250 O O . ARG A 1 281 ? -4.939 43.619 28.895 1.00 44.72 281 ARG A O 1
ATOM 2257 N N . ARG A 1 282 ? -5.900 44.793 27.155 1.00 46.19 282 ARG A N 1
ATOM 2258 C CA . ARG A 1 282 ? -4.850 45.184 26.194 1.00 46.19 282 ARG A CA 1
ATOM 2259 C C . ARG A 1 282 ? -3.771 44.170 25.841 1.00 46.19 282 ARG A C 1
ATOM 2261 O O . ARG A 1 282 ? -2.884 43.933 26.678 1.00 46.19 282 ARG A O 1
#

pLDDT: mean 70.44, std 25.86, range [25.2, 98.31]

Sequence (282 aa):
MHDLLLAHRIRCLTKVGMMLLILFAIELIPPAHLFVHPCIGEFSVASNPFLRKWLMLYNCDSPRGINFRVADQPWGRWSPPAVLFDPWADGGYCHFMHVSWDFRNCDSVYDSMFGSPRQREWAGEYGPYQIPRYTTGDATSTTIYYTMSTWNPYQVVLMKSTLRLEPTGQAMTATGGLSFFQSRYGRQGNFEVVVLLAGGGLAHYWRDNDSPGLPWHGPIVFGTSGSPSMRLRLCLSRLKWSNLSLRAPPAKVGTAQSTKATVSRPVQDWPHIRRHSRQRRR

Secondary structure (DSSP, 8-state):
----S-----S---SSHHHHHHHHHHTTS----S---S--EEEEEEEETTTTEEEEEEEEETTEEEEEEEESSTT-PPPPPEEEE-TTTTT-BTTTB---TTT---------TTSS--TTSPP--EEEEE-GGG-EE-SSEEEEEEEEE-SSS--EEEEEEEEE--S------B-S--EEEE-S-TTTT-EEEEEEBTTSSEEEEEE-SSSTT--EEEEEEE--SS-S------------------PPPPPPP-----------------------------

Foldseek 3Di:
DDDDDDPDDPDDPPDPVVVVVVVVVVVPDDPPPLDDDPDWAQKDWDQAPLVCWIKMWTADVVVHAIWIWTANDPSDVIDPIDHQDDCVVNVVYLPCADDAVVVPDSHDQFDCPVPGTPSRPGWGKGNFAWPNVPWDDHNFKIKTWTWIATRGNRDIDIDITMDTNPVPPDPQPQDDDWDWDFAPPDPVTKIWIWGAGPQGFIFIKIFDPPDPVRDIDDRDTDPPPDDSDPPPDPPPPPPPPDDDDDDDDDDDDDDDDDDDDDDDDDDDDDDDDDDDDDDDDD